Protein AF-A0A1V6HA14-F1 (afdb_monomer_lite)

Radius of gyration: 33.32 Å; chains: 1; bounding box: 96×28×80 Å

Sequence (202 aa):
MFERDVVSTQVPLRAFINAQKSPEDFYNNFVAAVNGEPSAMKLDDKLVYPVLSNIEFYNLYRTIRQIEKEDREFRANQGRLGSFGQEMLARLAMLKKESIVRGGIKVQQILTTLDADINEALVQQTEIEVDINMMAINQMTEETKRMVGEASEEEAEVVTSGKVAVVGDDTEVWPFEGEYWRDEISYYRSMLTSQCTDDSFF

pLDDT: mean 78.58, std 18.54, range [34.59, 97.12]

Foldseek 3Di:
DVVVVLVVQLVLLVVLLVVDDALLSQLVLLVCLVVVHPRPGHHDPVLNVLLVVDPVLVVLVVVLVVLVVVLVVLVVCVVVCDPNSVVVNVVSVVVNVVSSRVSSVSSSVSSVVVSVVSVVVVVVVVVVVVVVVVVVVVVVVVVVCVVVVVPPPPDPDDDDDDDDDPDDPPPDDPPPPPDDDPPPPPDDDDPDDDDDPPDDDD

Structure (mmCIF, N/CA/C/O backbone):
data_AF-A0A1V6HA14-F1
#
_entry.id   AF-A0A1V6HA14-F1
#
loop_
_atom_site.group_PDB
_atom_site.id
_atom_site.type_symbol
_atom_site.label_atom_id
_atom_site.label_alt_id
_atom_site.label_comp_id
_atom_site.label_asym_id
_atom_site.label_entity_id
_atom_site.label_seq_id
_atom_site.pdbx_PDB_ins_code
_atom_site.Cartn_x
_atom_site.Cartn_y
_atom_site.Cartn_z
_atom_site.occupancy
_atom_site.B_iso_or_equiv
_atom_site.auth_seq_id
_atom_site.auth_comp_id
_atom_site.auth_asym_id
_atom_site.auth_atom_id
_atom_site.pdbx_PDB_model_num
ATOM 1 N N . MET A 1 1 ? -11.735 -11.414 23.981 1.00 47.78 1 MET A N 1
ATOM 2 C CA . MET A 1 1 ? -10.947 -12.224 23.015 1.00 47.78 1 MET A CA 1
ATOM 3 C C . MET A 1 1 ? -10.489 -11.366 21.837 1.00 47.78 1 MET A C 1
ATOM 5 O O . MET A 1 1 ? -9.296 -11.348 21.588 1.00 47.78 1 MET A O 1
ATOM 9 N N . PHE A 1 2 ? -11.379 -10.579 21.214 1.00 54.62 2 PHE A N 1
ATOM 10 C CA . PHE A 1 2 ? -11.043 -9.611 20.151 1.00 54.62 2 PHE A CA 1
ATOM 11 C C . PHE A 1 2 ? -9.961 -8.583 20.523 1.00 54.62 2 PHE A C 1
ATOM 13 O O . PHE A 1 2 ? -9.042 -8.350 19.745 1.00 54.62 2 PHE A O 1
ATOM 20 N N . GLU A 1 3 ? -10.027 -8.024 21.731 1.00 56.91 3 GLU A N 1
ATOM 21 C CA . GLU A 1 3 ? -9.119 -6.960 22.182 1.00 56.91 3 GLU A CA 1
ATOM 22 C C . GLU A 1 3 ? -7.636 -7.380 22.170 1.00 56.91 3 GLU A C 1
ATOM 24 O O . GLU A 1 3 ? -6.775 -6.627 21.728 1.00 56.91 3 GLU A O 1
ATOM 29 N N . ARG A 1 4 ? -7.323 -8.624 22.568 1.00 61.22 4 ARG A N 1
ATOM 30 C CA . ARG A 1 4 ? -5.940 -9.133 22.550 1.00 61.22 4 ARG A CA 1
ATOM 31 C C . ARG A 1 4 ? -5.396 -9.278 21.132 1.00 61.22 4 ARG A C 1
ATOM 33 O O . ARG A 1 4 ? -4.241 -8.934 20.900 1.00 61.22 4 ARG A O 1
ATOM 40 N N . ASP A 1 5 ? -6.216 -9.754 20.202 1.00 65.00 5 ASP A N 1
ATOM 41 C CA . ASP A 1 5 ? -5.766 -10.066 18.845 1.00 65.00 5 ASP A CA 1
ATOM 42 C C . ASP A 1 5 ? -5.596 -8.792 18.002 1.00 65.00 5 ASP A C 1
ATOM 44 O O . ASP A 1 5 ? -4.571 -8.626 17.337 1.00 65.00 5 ASP A O 1
ATOM 48 N N . VAL A 1 6 ? -6.537 -7.845 18.079 1.00 68.75 6 VAL A N 1
ATOM 49 C CA . VAL A 1 6 ? -6.466 -6.583 17.316 1.00 68.75 6 VAL A CA 1
ATOM 50 C C . VAL A 1 6 ? -5.329 -5.692 17.827 1.00 68.75 6 VAL A C 1
ATOM 52 O O . VAL A 1 6 ? -4.494 -5.244 17.037 1.00 68.75 6 VAL A O 1
ATOM 55 N N . VAL A 1 7 ? -5.210 -5.522 19.149 1.00 68.62 7 VAL A N 1
ATOM 56 C CA . VAL A 1 7 ? -4.135 -4.717 19.758 1.00 68.62 7 VAL A CA 1
ATOM 57 C C . VAL A 1 7 ? -2.757 -5.326 19.475 1.00 68.62 7 VAL A C 1
ATOM 59 O O . VAL A 1 7 ? -1.797 -4.594 19.221 1.00 68.62 7 VAL A O 1
ATOM 62 N N . SER A 1 8 ? -2.647 -6.662 19.432 1.00 76.62 8 SER A N 1
ATOM 63 C CA . SER A 1 8 ? -1.380 -7.332 19.100 1.00 76.62 8 SER A CA 1
ATOM 64 C C . SER A 1 8 ? -0.899 -7.058 17.673 1.00 76.62 8 SER A C 1
ATOM 66 O O . SER A 1 8 ? 0.304 -7.074 17.421 1.00 76.62 8 SER A O 1
ATOM 68 N N . THR A 1 9 ? -1.823 -6.752 16.758 1.00 79.75 9 THR A N 1
ATOM 69 C CA . THR A 1 9 ? -1.531 -6.527 15.337 1.00 79.75 9 THR A CA 1
ATOM 70 C C . THR A 1 9 ? -1.228 -5.047 15.049 1.00 79.75 9 THR A C 1
ATOM 72 O O . THR A 1 9 ? -0.459 -4.722 14.142 1.00 79.75 9 THR A O 1
ATOM 75 N N . GLN A 1 10 ? -1.752 -4.131 15.871 1.00 84.38 10 GLN A N 1
ATOM 76 C CA . GLN A 1 10 ? -1.570 -2.688 15.701 1.00 84.38 10 GLN A CA 1
ATOM 77 C C . GLN A 1 10 ? -0.135 -2.208 15.976 1.00 84.38 10 GLN A C 1
ATOM 79 O O . GLN A 1 10 ? 0.396 -1.357 15.260 1.00 84.38 10 GLN A O 1
ATOM 84 N N . VAL A 1 11 ? 0.526 -2.749 17.003 1.00 85.50 11 VAL A N 1
ATOM 85 C CA . VAL A 1 11 ? 1.904 -2.354 17.345 1.00 85.50 11 VAL A CA 1
ATOM 86 C C . VAL A 1 11 ? 2.889 -2.683 16.206 1.00 85.50 11 VAL A C 1
ATOM 88 O O . VAL A 1 11 ? 3.630 -1.783 15.798 1.00 85.50 11 VAL A O 1
ATOM 91 N N . PRO A 1 12 ? 2.882 -3.903 15.625 1.00 85.56 12 PRO A N 1
ATOM 92 C CA . PRO A 1 12 ? 3.652 -4.217 14.422 1.00 85.56 12 PRO A CA 1
ATOM 93 C C . PRO A 1 12 ? 3.331 -3.314 13.227 1.00 85.56 12 PRO A C 1
ATOM 95 O O . PRO A 1 12 ? 4.254 -2.893 12.530 1.00 85.56 12 PRO A O 1
ATOM 98 N N . LEU A 1 13 ? 2.053 -2.977 13.006 1.00 88.50 13 LEU A N 1
ATOM 99 C CA . LEU A 1 13 ? 1.637 -2.084 11.921 1.00 88.50 13 LEU A CA 1
ATOM 100 C C . LEU A 1 13 ? 2.287 -0.702 12.059 1.00 88.50 13 LEU A C 1
ATOM 102 O O . LEU A 1 13 ? 2.939 -0.222 11.132 1.00 88.50 13 LEU A O 1
ATOM 106 N N . ARG A 1 14 ? 2.176 -0.083 13.238 1.00 89.56 14 ARG A N 1
ATOM 107 C CA . ARG A 1 14 ? 2.783 1.227 13.515 1.00 89.56 14 ARG A CA 1
ATOM 108 C C . ARG A 1 14 ? 4.302 1.188 13.439 1.00 89.56 14 ARG A C 1
ATOM 110 O O . ARG A 1 14 ? 4.907 2.117 12.911 1.00 89.56 14 ARG A O 1
ATOM 117 N N . ALA A 1 15 ? 4.923 0.117 13.933 1.00 87.94 15 ALA A N 1
ATOM 118 C CA . ALA A 1 15 ? 6.365 -0.073 13.814 1.00 87.94 15 ALA A CA 1
ATOM 119 C C . ALA A 1 15 ? 6.795 -0.115 12.341 1.00 87.94 15 ALA A C 1
ATOM 121 O O . ALA A 1 15 ? 7.727 0.594 11.964 1.00 87.94 15 ALA A O 1
ATOM 122 N N . PHE A 1 16 ? 6.071 -0.869 11.506 1.00 89.25 16 PHE A N 1
ATOM 123 C CA . PHE A 1 16 ? 6.333 -0.940 10.073 1.00 89.25 16 PHE A CA 1
ATOM 124 C C . PHE A 1 16 ? 6.181 0.419 9.392 1.00 89.25 16 PHE A C 1
ATOM 126 O O . PHE A 1 16 ? 7.079 0.803 8.647 1.00 89.25 16 PHE A O 1
ATOM 133 N N . ILE A 1 17 ? 5.093 1.151 9.664 1.00 90.38 17 ILE A N 1
ATOM 134 C CA . ILE A 1 17 ? 4.836 2.480 9.086 1.00 90.38 17 ILE A CA 1
ATOM 135 C C . ILE A 1 17 ? 5.951 3.463 9.468 1.00 90.38 17 ILE A C 1
ATOM 137 O O . ILE A 1 17 ? 6.489 4.149 8.602 1.00 90.38 17 ILE A O 1
ATOM 141 N N . ASN A 1 18 ? 6.344 3.495 10.744 1.00 90.31 18 ASN A N 1
ATOM 142 C CA . ASN A 1 18 ? 7.338 4.441 11.259 1.00 90.31 18 ASN A CA 1
ATOM 143 C C . ASN A 1 18 ? 8.779 4.117 10.838 1.00 90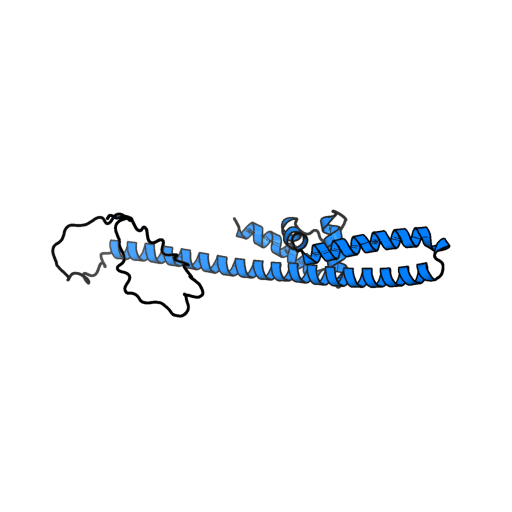.31 18 ASN A C 1
ATOM 145 O O . ASN A 1 18 ? 9.647 4.989 10.893 1.00 90.31 18 ASN A O 1
ATOM 149 N N . ALA A 1 19 ? 9.063 2.875 10.447 1.00 88.31 19 ALA A N 1
ATOM 150 C CA . ALA A 1 19 ? 10.394 2.478 9.999 1.00 88.31 19 ALA A CA 1
ATOM 151 C C . ALA A 1 19 ? 10.729 2.964 8.582 1.00 88.31 19 ALA A C 1
ATOM 153 O O . ALA A 1 19 ? 11.910 3.051 8.232 1.00 88.31 19 ALA A O 1
ATOM 154 N N . GLN A 1 20 ? 9.718 3.278 7.771 1.00 87.62 20 GLN A N 1
ATOM 155 C CA . GLN A 1 20 ? 9.920 3.688 6.384 1.00 87.62 20 GLN A CA 1
ATOM 156 C C . GLN A 1 20 ? 10.255 5.176 6.296 1.00 87.62 20 GLN A C 1
ATOM 158 O O . GLN A 1 20 ? 9.612 6.013 6.927 1.00 87.62 20 GLN A O 1
ATOM 163 N N . LYS A 1 21 ? 11.261 5.519 5.485 1.00 88.06 21 LYS A N 1
ATOM 164 C CA . LYS A 1 21 ? 11.715 6.910 5.312 1.00 88.06 21 LYS A CA 1
ATOM 165 C C . LYS A 1 21 ? 11.244 7.528 4.005 1.00 88.06 21 LYS A C 1
ATOM 167 O O . LYS A 1 21 ? 11.137 8.748 3.914 1.00 88.06 21 LYS A O 1
ATOM 172 N N . SER A 1 22 ? 10.990 6.701 2.998 1.00 92.38 22 SER A N 1
ATOM 173 C CA . SER A 1 22 ? 10.578 7.132 1.668 1.00 92.38 22 SER A CA 1
ATOM 174 C C . SER A 1 22 ? 9.428 6.276 1.130 1.00 92.38 22 SER A C 1
ATOM 176 O O . SER A 1 22 ? 9.268 5.126 1.551 1.00 92.38 22 SER A O 1
ATOM 178 N N . PRO A 1 23 ? 8.633 6.796 0.177 1.00 93.00 23 PRO A N 1
ATOM 179 C CA . PRO A 1 23 ? 7.647 5.991 -0.536 1.00 93.00 23 PRO A CA 1
ATOM 180 C C . PRO A 1 23 ? 8.266 4.750 -1.189 1.00 93.00 23 PRO A C 1
ATOM 182 O O . PRO A 1 23 ? 7.676 3.673 -1.174 1.00 93.00 23 PRO A O 1
ATOM 185 N N . GLU A 1 24 ? 9.477 4.858 -1.730 1.00 93.69 24 GLU A N 1
ATOM 186 C CA . GLU A 1 24 ? 10.171 3.713 -2.312 1.00 93.69 24 GLU A CA 1
ATOM 187 C C . GLU A 1 24 ? 10.426 2.607 -1.281 1.00 93.69 24 GLU A C 1
ATOM 189 O O . GLU A 1 24 ? 10.242 1.429 -1.598 1.00 93.69 24 GLU A O 1
ATOM 194 N N . ASP A 1 25 ? 10.786 2.972 -0.047 1.00 91.88 25 ASP A N 1
ATOM 195 C CA . ASP A 1 25 ? 10.966 2.010 1.046 1.00 91.88 25 ASP A CA 1
ATOM 196 C C . ASP A 1 25 ? 9.652 1.299 1.380 1.00 91.88 25 ASP A C 1
ATOM 198 O O . ASP A 1 25 ? 9.653 0.078 1.531 1.00 91.88 25 ASP A O 1
ATOM 202 N N . PHE A 1 26 ? 8.524 2.024 1.411 1.00 91.81 26 PHE A N 1
ATOM 203 C CA . PHE A 1 26 ? 7.201 1.419 1.614 1.00 91.81 26 PHE A CA 1
ATOM 204 C C . PHE A 1 26 ? 6.917 0.329 0.583 1.00 91.81 26 PHE A C 1
ATOM 206 O O . PHE A 1 26 ? 6.533 -0.778 0.957 1.00 91.81 26 PHE A O 1
ATOM 213 N N . TYR A 1 27 ? 7.126 0.613 -0.705 1.00 93.88 27 TYR A N 1
ATOM 214 C CA . TYR A 1 27 ? 6.894 -0.374 -1.759 1.00 93.88 27 TYR A CA 1
ATOM 215 C C . TYR A 1 27 ? 7.848 -1.566 -1.639 1.00 93.88 27 TYR A C 1
ATOM 217 O O . TYR A 1 27 ? 7.404 -2.715 -1.621 1.00 93.88 27 TYR A O 1
ATOM 225 N N . ASN A 1 28 ? 9.154 -1.305 -1.546 1.00 91.69 28 ASN A N 1
ATOM 226 C CA . ASN A 1 28 ? 10.170 -2.355 -1.563 1.00 91.69 28 ASN A CA 1
ATOM 227 C C . ASN A 1 28 ? 10.059 -3.266 -0.338 1.00 91.69 28 ASN A C 1
ATOM 229 O O . ASN A 1 28 ? 10.060 -4.486 -0.488 1.00 91.69 28 ASN A O 1
ATOM 233 N N . ASN A 1 29 ? 9.903 -2.695 0.859 1.00 90.56 29 ASN A N 1
ATOM 234 C CA . ASN A 1 29 ? 9.800 -3.472 2.092 1.00 90.56 29 ASN A CA 1
ATOM 235 C C . ASN A 1 29 ? 8.467 -4.214 2.194 1.00 90.56 29 ASN A C 1
ATOM 237 O O . ASN A 1 29 ? 8.442 -5.327 2.716 1.00 90.56 29 ASN A O 1
ATOM 241 N N . PHE A 1 30 ? 7.377 -3.654 1.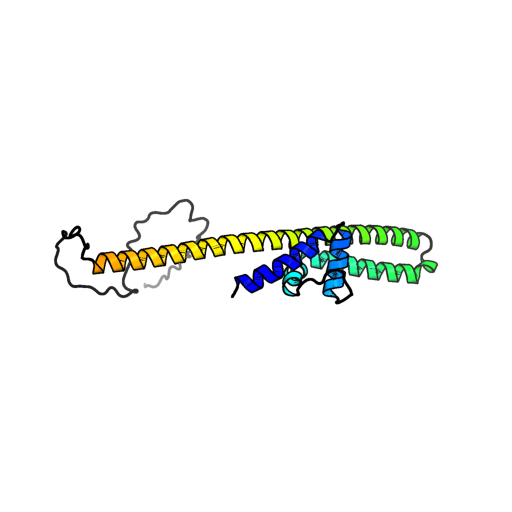653 1.00 91.69 30 PHE A N 1
ATOM 242 C CA . PHE A 1 30 ? 6.108 -4.371 1.547 1.00 91.69 30 PHE A CA 1
ATOM 243 C C . PHE A 1 30 ? 6.230 -5.578 0.611 1.00 91.69 30 PHE A C 1
ATOM 245 O O . PHE A 1 30 ? 5.910 -6.696 1.001 1.00 91.69 30 PHE A O 1
ATOM 252 N N . VAL A 1 31 ? 6.753 -5.387 -0.604 1.00 91.12 31 VAL A N 1
ATOM 253 C CA . VAL A 1 31 ? 6.933 -6.485 -1.566 1.00 91.12 31 VAL A CA 1
ATOM 254 C C . VAL A 1 31 ? 7.904 -7.543 -1.029 1.00 91.12 31 VAL A C 1
ATOM 256 O O . VAL A 1 31 ? 7.645 -8.734 -1.191 1.00 91.12 31 VAL A O 1
ATOM 259 N N . ALA A 1 32 ? 8.979 -7.135 -0.348 1.00 88.81 32 ALA A N 1
ATOM 260 C CA . ALA A 1 32 ? 9.906 -8.051 0.315 1.00 88.81 32 ALA A CA 1
ATOM 261 C C . ALA A 1 32 ? 9.213 -8.860 1.425 1.00 88.81 32 ALA A C 1
ATOM 263 O O . ALA A 1 32 ? 9.377 -10.078 1.485 1.00 88.81 32 ALA A O 1
ATOM 264 N N . ALA A 1 33 ? 8.392 -8.208 2.258 1.00 86.19 33 ALA A N 1
ATOM 265 C CA . ALA A 1 33 ? 7.622 -8.877 3.304 1.00 86.19 33 ALA A CA 1
ATOM 266 C C . ALA A 1 33 ? 6.647 -9.916 2.725 1.00 86.19 33 ALA A C 1
ATOM 268 O O . ALA A 1 33 ? 6.593 -11.036 3.227 1.00 86.19 33 ALA A O 1
ATOM 269 N N . VAL A 1 34 ? 5.949 -9.586 1.631 1.00 88.00 34 VAL A N 1
ATOM 270 C CA . VAL A 1 34 ? 5.027 -10.503 0.934 1.00 88.00 34 VAL A CA 1
ATOM 271 C C . VAL A 1 34 ? 5.756 -11.702 0.324 1.00 88.00 34 VAL A C 1
ATOM 273 O O . VAL A 1 34 ? 5.266 -12.825 0.393 1.00 88.00 34 VAL A O 1
ATOM 276 N N . ASN A 1 35 ? 6.933 -11.488 -0.268 1.00 85.62 35 ASN A N 1
ATOM 277 C CA . ASN A 1 35 ? 7.702 -12.559 -0.909 1.00 85.62 35 ASN A CA 1
ATOM 278 C C . ASN A 1 35 ? 8.488 -13.429 0.092 1.00 85.62 35 ASN A C 1
ATOM 280 O O . ASN A 1 35 ? 9.187 -14.352 -0.323 1.00 85.62 35 ASN A O 1
ATOM 284 N N . GLY A 1 36 ? 8.408 -13.141 1.397 1.00 77.81 36 GLY A N 1
ATOM 285 C CA . GLY A 1 36 ? 9.164 -13.853 2.429 1.00 77.81 36 GLY A CA 1
ATOM 286 C C . GLY A 1 36 ? 10.667 -13.556 2.414 1.00 77.81 36 GLY A C 1
ATOM 287 O O . GLY A 1 36 ? 11.447 -14.300 3.012 1.00 77.81 36 GLY A O 1
ATOM 288 N N . GLU A 1 37 ? 11.084 -12.482 1.744 1.00 79.69 37 GLU A N 1
ATOM 289 C CA . GLU A 1 37 ? 12.466 -12.013 1.760 1.00 79.69 37 GLU A CA 1
ATOM 290 C C . GLU A 1 37 ? 12.809 -11.421 3.140 1.00 79.69 37 GLU A C 1
ATOM 292 O O . GLU A 1 37 ? 11.911 -10.990 3.875 1.00 79.69 37 GLU A O 1
ATOM 297 N N . PRO A 1 38 ? 14.096 -11.405 3.543 1.00 67.06 38 PRO A N 1
ATOM 298 C CA . PRO A 1 38 ? 14.519 -10.794 4.798 1.00 67.06 38 PRO A CA 1
ATOM 299 C C . PRO A 1 38 ? 14.290 -9.275 4.763 1.00 67.06 38 PRO A C 1
ATOM 301 O O . PRO A 1 38 ? 15.180 -8.495 4.437 1.00 67.06 38 PRO A O 1
ATOM 304 N N . SER A 1 39 ? 13.074 -8.860 5.109 1.00 64.31 39 SER A N 1
ATOM 305 C CA . SER A 1 39 ? 12.716 -7.477 5.402 1.00 64.31 39 SER A CA 1
ATOM 306 C C . SER A 1 39 ? 13.066 -7.159 6.854 1.00 64.31 39 SER A C 1
ATOM 308 O O . SER A 1 39 ? 12.902 -7.998 7.744 1.00 64.31 39 SER A O 1
ATOM 310 N N . ALA A 1 40 ? 13.519 -5.929 7.106 1.00 61.03 40 ALA A N 1
ATOM 311 C CA . ALA A 1 40 ? 13.829 -5.443 8.450 1.00 61.03 40 ALA A CA 1
ATOM 312 C C . ALA A 1 40 ? 12.620 -5.519 9.403 1.00 61.03 40 ALA A C 1
ATOM 314 O O . ALA A 1 40 ? 12.801 -5.583 10.618 1.00 61.03 40 ALA A O 1
ATOM 315 N N . MET A 1 41 ? 11.397 -5.542 8.861 1.00 68.25 41 MET A N 1
ATOM 316 C CA . MET A 1 41 ? 10.160 -5.715 9.618 1.00 68.25 41 MET A CA 1
ATOM 317 C C . MET A 1 41 ? 9.191 -6.617 8.856 1.00 68.25 41 MET A C 1
ATOM 319 O O . MET A 1 41 ? 8.825 -6.333 7.714 1.00 68.25 41 MET A O 1
ATOM 323 N N . LYS A 1 42 ? 8.770 -7.709 9.502 1.00 71.38 42 LYS A N 1
ATOM 324 C CA . LYS A 1 42 ? 7.705 -8.578 8.996 1.00 71.38 42 LYS A CA 1
ATOM 325 C C . LYS A 1 42 ? 6.347 -7.971 9.328 1.00 71.38 42 LYS A C 1
ATOM 327 O O . LYS A 1 42 ? 6.091 -7.635 10.482 1.00 71.38 42 LYS A O 1
ATOM 332 N N . LEU A 1 43 ? 5.500 -7.861 8.312 1.00 79.81 43 LEU A N 1
ATOM 333 C CA . LEU A 1 43 ? 4.080 -7.575 8.472 1.00 79.81 43 LEU A CA 1
ATOM 334 C C . LEU A 1 43 ? 3.340 -8.900 8.713 1.00 79.81 43 LEU A C 1
ATOM 336 O O . LEU A 1 43 ? 3.705 -9.907 8.111 1.00 79.81 43 LEU A O 1
ATOM 340 N N . ASP A 1 44 ? 2.324 -8.902 9.576 1.00 83.19 44 ASP A N 1
ATOM 341 C CA . ASP A 1 44 ? 1.396 -10.036 9.694 1.00 83.19 44 ASP A CA 1
ATOM 342 C C . ASP A 1 44 ? 0.611 -10.193 8.378 1.00 83.19 44 ASP A C 1
ATOM 344 O O . ASP A 1 44 ? 0.236 -9.195 7.754 1.00 83.19 44 ASP A O 1
ATOM 348 N N . ASP A 1 45 ? 0.322 -11.427 7.971 1.00 82.12 45 ASP A N 1
ATOM 349 C CA . ASP A 1 45 ? -0.461 -11.760 6.777 1.00 82.12 45 ASP A CA 1
ATOM 350 C C . ASP A 1 45 ? -1.817 -11.033 6.770 1.00 82.12 45 ASP A C 1
ATOM 352 O O . ASP A 1 45 ? -2.294 -10.578 5.725 1.00 82.12 45 ASP A O 1
ATOM 356 N N . LYS A 1 46 ? -2.417 -10.840 7.953 1.00 84.69 46 LYS A N 1
ATOM 357 C CA . LYS A 1 46 ? -3.674 -10.087 8.114 1.00 84.69 46 LYS A CA 1
ATOM 358 C C . LYS A 1 46 ? -3.553 -8.620 7.692 1.00 84.69 46 LYS A C 1
ATOM 360 O O . LYS A 1 46 ? -4.511 -8.054 7.176 1.00 84.69 46 LYS A O 1
ATOM 365 N N . LEU A 1 47 ? -2.383 -8.010 7.885 1.00 86.19 47 LEU A N 1
ATOM 366 C CA . LEU A 1 47 ? -2.102 -6.616 7.521 1.00 86.19 47 LEU A CA 1
ATOM 367 C C . LEU A 1 47 ? -1.687 -6.460 6.056 1.00 86.19 47 LEU A C 1
ATOM 369 O O . LEU A 1 47 ? -1.757 -5.369 5.495 1.00 86.19 47 LEU A O 1
ATOM 373 N N . VAL A 1 48 ? -1.246 -7.548 5.429 1.00 89.75 48 VAL A N 1
ATOM 374 C CA . VAL A 1 48 ? -0.870 -7.573 4.014 1.00 89.75 48 VAL A CA 1
ATOM 375 C C . VAL A 1 48 ? -2.111 -7.550 3.116 1.00 89.75 48 VAL A C 1
ATOM 377 O O . VAL A 1 48 ? -2.119 -6.908 2.061 1.00 89.75 48 VAL A O 1
ATOM 380 N N . TYR A 1 49 ? -3.176 -8.232 3.538 1.00 90.94 49 TYR A N 1
ATOM 381 C CA . TYR A 1 49 ? -4.381 -8.437 2.738 1.00 90.94 49 TYR A CA 1
ATOM 382 C C . TYR A 1 49 ? -5.066 -7.143 2.241 1.00 90.94 49 TYR A C 1
ATOM 384 O O . TYR A 1 49 ? -5.401 -7.084 1.053 1.00 90.94 49 TYR A O 1
ATOM 392 N N . PRO A 1 50 ? -5.233 -6.075 3.047 1.00 92.38 50 PRO A N 1
ATOM 393 C CA . PRO A 1 50 ? -5.838 -4.822 2.580 1.00 92.38 50 PRO A CA 1
ATOM 394 C C . PRO A 1 50 ? -5.069 -4.166 1.426 1.00 92.38 50 PRO A C 1
ATOM 396 O O . PRO A 1 50 ? -5.662 -3.576 0.526 1.00 92.38 50 PRO A O 1
ATOM 399 N N . VAL A 1 51 ? -3.741 -4.312 1.406 1.00 93.69 51 VAL A N 1
ATOM 400 C CA . VAL A 1 51 ? -2.905 -3.777 0.325 1.00 93.69 51 VAL A CA 1
ATOM 401 C C . VAL A 1 51 ? -3.010 -4.652 -0.924 1.00 93.69 51 VAL A C 1
ATOM 403 O O . VAL A 1 51 ? -3.178 -4.131 -2.025 1.00 93.69 51 VAL A O 1
ATOM 406 N N . LEU A 1 52 ? -2.962 -5.980 -0.773 1.00 92.69 52 LEU A N 1
ATOM 407 C CA . LEU A 1 52 ? -3.061 -6.909 -1.907 1.00 92.69 52 LEU A CA 1
ATOM 408 C C . LEU A 1 52 ? -4.443 -6.923 -2.569 1.00 92.69 52 LEU A C 1
ATOM 410 O O . LEU A 1 52 ? -4.541 -7.142 -3.774 1.00 92.69 52 LEU A O 1
ATOM 414 N N . SER A 1 53 ? -5.501 -6.686 -1.796 1.00 93.44 53 SER A N 1
ATOM 415 C CA . SER A 1 53 ? -6.874 -6.595 -2.305 1.00 93.44 53 SER A CA 1
ATOM 416 C C . SER A 1 53 ? -7.182 -5.248 -2.973 1.00 93.44 53 SER A C 1
ATOM 418 O O . SER A 1 53 ? -8.211 -5.104 -3.634 1.00 93.44 53 SER A O 1
ATOM 420 N N . ASN A 1 54 ? -6.285 -4.263 -2.866 1.00 95.81 54 ASN A N 1
ATOM 421 C CA . ASN A 1 54 ? -6.469 -2.964 -3.494 1.00 95.81 54 ASN A CA 1
ATOM 422 C C . ASN A 1 54 ? -6.182 -3.009 -5.008 1.00 95.81 54 ASN A C 1
ATOM 424 O O . ASN A 1 54 ? -5.065 -3.290 -5.450 1.00 95.81 54 ASN A O 1
ATOM 428 N N . ILE A 1 55 ? -7.189 -2.653 -5.812 1.00 95.38 55 ILE A N 1
ATOM 429 C CA . ILE A 1 55 ? -7.126 -2.687 -7.284 1.00 95.38 55 ILE A CA 1
ATOM 430 C C . ILE A 1 55 ? -6.036 -1.754 -7.835 1.00 95.38 55 ILE A C 1
ATOM 432 O O . ILE A 1 55 ? -5.322 -2.116 -8.771 1.00 95.38 55 ILE A O 1
ATOM 436 N N . GLU A 1 56 ? -5.882 -0.554 -7.271 1.00 95.06 56 GLU A N 1
ATOM 437 C CA . GLU A 1 56 ? -4.877 0.405 -7.743 1.00 95.06 56 GLU A CA 1
ATOM 438 C C . GLU A 1 56 ? -3.460 -0.099 -7.474 1.00 95.06 56 GLU A C 1
ATOM 440 O O . GLU A 1 56 ? -2.613 -0.057 -8.370 1.00 95.06 56 GLU A O 1
ATOM 445 N N . PHE A 1 57 ? -3.211 -0.629 -6.273 1.00 95.75 57 PHE A N 1
ATOM 446 C CA . PHE A 1 57 ? -1.928 -1.242 -5.946 1.00 95.75 57 PHE A CA 1
ATOM 447 C C . PHE A 1 57 ? -1.623 -2.419 -6.877 1.00 95.75 57 PHE A C 1
ATOM 449 O O . PHE A 1 57 ? -0.526 -2.492 -7.431 1.00 95.75 57 PHE A O 1
ATOM 456 N N . TYR A 1 58 ? -2.598 -3.300 -7.117 1.00 95.00 58 TYR A N 1
ATOM 457 C CA . TYR A 1 58 ? -2.438 -4.423 -8.038 1.00 95.00 58 TYR A CA 1
ATOM 458 C C . TYR A 1 58 ? -2.052 -3.962 -9.455 1.00 95.00 58 TYR A C 1
ATOM 460 O O . TYR A 1 58 ? -1.120 -4.501 -10.062 1.00 95.00 58 TYR A O 1
ATOM 468 N N . ASN A 1 59 ? -2.710 -2.922 -9.970 1.00 95.56 59 ASN A N 1
ATOM 469 C CA . ASN A 1 59 ? -2.407 -2.355 -11.285 1.00 95.56 59 ASN A CA 1
ATOM 470 C C . ASN A 1 59 ? -1.001 -1.737 -11.346 1.00 95.56 59 ASN A C 1
ATOM 472 O O . ASN A 1 59 ? -0.278 -1.939 -12.328 1.00 95.56 59 ASN A O 1
ATOM 476 N N . LEU A 1 60 ? -0.584 -1.025 -10.294 1.00 95.31 60 LEU A N 1
ATOM 477 C CA . LEU A 1 60 ? 0.769 -0.472 -10.181 1.00 95.31 60 LEU A CA 1
ATOM 478 C C . LEU A 1 60 ? 1.816 -1.587 -10.129 1.00 95.31 60 LEU A C 1
ATOM 480 O O . LEU A 1 60 ? 2.790 -1.552 -10.881 1.00 95.31 60 LEU A O 1
ATOM 484 N N . TYR A 1 61 ? 1.586 -2.617 -9.313 1.00 95.31 61 TYR A N 1
ATOM 485 C CA . TYR A 1 61 ? 2.462 -3.781 -9.219 1.00 95.31 61 TYR A CA 1
ATOM 486 C C . TYR A 1 61 ? 2.622 -4.477 -10.575 1.00 95.31 61 TYR A C 1
ATOM 488 O O . TYR A 1 61 ? 3.744 -4.723 -11.024 1.00 95.31 61 TYR A O 1
ATOM 496 N N . ARG A 1 62 ? 1.511 -4.734 -11.275 1.00 95.56 62 ARG A N 1
ATOM 497 C CA . ARG A 1 62 ? 1.522 -5.323 -12.620 1.00 95.56 62 ARG A CA 1
ATOM 498 C C . ARG A 1 62 ? 2.310 -4.467 -13.611 1.00 95.56 62 ARG A C 1
ATOM 500 O O . ARG A 1 62 ? 3.094 -5.008 -14.388 1.00 95.56 62 ARG A O 1
ATOM 507 N N . THR A 1 63 ? 2.128 -3.150 -13.568 1.00 95.75 63 THR A N 1
ATOM 508 C CA . THR A 1 63 ? 2.853 -2.203 -14.426 1.00 95.75 63 THR A CA 1
ATOM 509 C C . THR A 1 63 ? 4.356 -2.259 -14.164 1.00 95.75 63 THR A C 1
ATOM 511 O O . THR A 1 63 ? 5.138 -2.374 -15.104 1.00 95.75 63 THR A O 1
ATOM 514 N N . ILE A 1 64 ? 4.776 -2.277 -12.897 1.00 95.88 64 ILE A N 1
ATOM 515 C CA . ILE A 1 64 ? 6.191 -2.404 -12.522 1.00 95.88 64 ILE A CA 1
ATOM 516 C C . ILE A 1 64 ? 6.773 -3.719 -13.052 1.00 95.88 64 ILE A C 1
ATOM 518 O O . ILE A 1 64 ? 7.842 -3.711 -13.661 1.00 95.88 64 ILE A O 1
ATOM 522 N N . ARG A 1 65 ? 6.058 -4.842 -12.901 1.00 95.69 65 ARG A N 1
ATOM 523 C CA . ARG A 1 65 ? 6.497 -6.144 -13.434 1.00 95.69 65 ARG A CA 1
ATOM 524 C C . ARG A 1 65 ? 6.623 -6.156 -14.955 1.00 95.69 65 ARG A C 1
ATOM 526 O O . ARG A 1 65 ? 7.554 -6.768 -15.479 1.00 95.69 65 ARG A O 1
ATOM 533 N N . GLN A 1 66 ? 5.720 -5.474 -15.656 1.00 97.12 66 GLN A N 1
ATOM 534 C CA . GLN A 1 66 ? 5.799 -5.313 -17.105 1.00 97.12 66 GLN A CA 1
ATOM 535 C C . GLN A 1 66 ? 7.035 -4.493 -17.503 1.00 97.12 66 GLN A C 1
ATOM 537 O O . GLN A 1 66 ? 7.808 -4.942 -18.346 1.00 97.12 66 GLN A O 1
ATOM 542 N N . ILE A 1 67 ? 7.286 -3.363 -16.834 1.00 96.44 67 ILE A N 1
ATOM 543 C CA . ILE A 1 67 ? 8.481 -2.537 -17.067 1.00 96.44 67 ILE A CA 1
ATOM 544 C C . ILE A 1 67 ? 9.765 -3.338 -16.804 1.00 96.44 67 ILE A C 1
ATOM 546 O O . ILE A 1 67 ? 10.715 -3.252 -17.573 1.00 96.44 67 ILE A O 1
ATOM 550 N N . GLU A 1 68 ? 9.808 -4.159 -15.751 1.00 95.31 68 GLU A N 1
ATOM 551 C CA . GLU A 1 68 ? 10.957 -5.032 -15.464 1.00 95.31 68 GLU A CA 1
ATOM 552 C C . GLU A 1 68 ? 11.195 -6.083 -16.548 1.00 95.31 68 GLU A C 1
ATOM 554 O O . GLU A 1 68 ? 12.341 -6.437 -16.833 1.00 95.31 68 GLU A O 1
ATOM 559 N N . LYS A 1 69 ? 10.124 -6.607 -17.145 1.00 96.50 69 LYS A N 1
ATOM 560 C CA . LYS A 1 69 ? 10.231 -7.527 -18.274 1.00 96.50 69 LYS A CA 1
ATOM 561 C C . LYS A 1 69 ? 10.790 -6.812 -19.504 1.00 96.50 69 LYS A C 1
ATOM 563 O O . LYS A 1 69 ? 11.734 -7.320 -20.103 1.00 96.50 69 LYS A O 1
ATOM 568 N N . GLU A 1 70 ? 10.261 -5.636 -19.825 1.00 95.00 70 GLU A N 1
ATOM 569 C CA . GLU A 1 70 ? 10.718 -4.828 -20.957 1.00 95.00 70 GLU A CA 1
ATOM 570 C C . GLU A 1 70 ? 12.177 -4.383 -20.787 1.00 95.00 70 GLU A C 1
ATOM 572 O O . GLU A 1 70 ? 12.970 -4.557 -21.706 1.00 95.00 70 GLU A O 1
ATOM 577 N N . ASP A 1 71 ? 12.584 -3.911 -19.604 1.00 94.44 71 ASP A N 1
ATOM 578 C CA . ASP A 1 71 ? 13.978 -3.532 -19.321 1.00 94.44 71 ASP A CA 1
ATOM 579 C C . ASP A 1 71 ? 14.943 -4.705 -19.576 1.00 94.44 71 ASP A C 1
ATOM 581 O O . ASP A 1 71 ? 15.974 -4.527 -20.229 1.00 94.44 71 ASP A O 1
ATOM 585 N N . ARG A 1 72 ? 14.580 -5.932 -19.168 1.00 94.56 72 ARG A N 1
ATOM 586 C CA . ARG A 1 72 ? 15.378 -7.137 -19.467 1.00 94.56 72 ARG A CA 1
ATOM 587 C C . ARG A 1 72 ? 15.473 -7.419 -20.967 1.00 94.56 72 ARG A C 1
ATOM 589 O O . ARG A 1 72 ? 16.560 -7.727 -21.457 1.00 94.56 72 ARG A O 1
ATOM 596 N N . GLU A 1 73 ? 14.367 -7.306 -21.699 1.00 92.06 73 GLU A 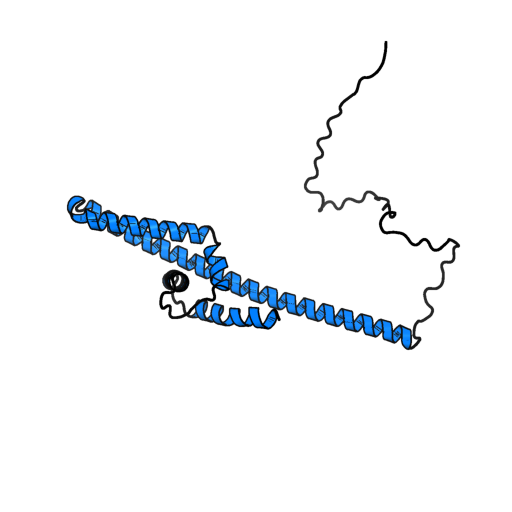N 1
ATOM 597 C CA . GLU A 1 73 ? 14.334 -7.527 -23.151 1.00 92.06 73 GLU A CA 1
ATOM 598 C C . GLU A 1 73 ? 15.147 -6.470 -23.916 1.00 92.06 73 GLU A C 1
ATOM 600 O O . GLU A 1 73 ? 15.887 -6.805 -24.848 1.00 92.06 73 GLU A O 1
ATOM 605 N N . PHE A 1 74 ? 15.079 -5.203 -23.500 1.00 91.50 74 PHE A N 1
ATOM 606 C CA . PHE A 1 74 ? 15.866 -4.118 -24.086 1.00 91.50 74 PHE A CA 1
ATOM 607 C C . PHE A 1 74 ? 17.360 -4.264 -23.792 1.00 91.50 74 PHE A C 1
ATOM 609 O O . PHE A 1 74 ? 18.171 -4.075 -24.700 1.00 91.50 74 PHE A O 1
ATOM 616 N N . ARG A 1 75 ? 17.742 -4.665 -22.570 1.00 90.69 75 ARG A N 1
ATOM 617 C CA . ARG A 1 75 ? 19.146 -4.954 -22.223 1.00 90.69 75 ARG A CA 1
ATOM 618 C C . ARG A 1 75 ? 19.714 -6.105 -23.045 1.00 90.69 75 ARG A C 1
ATOM 620 O O . ARG A 1 75 ? 20.825 -5.992 -23.553 1.00 90.69 75 ARG A O 1
ATOM 627 N N . ALA A 1 76 ? 18.945 -7.177 -23.242 1.00 92.06 76 ALA A N 1
ATOM 628 C CA . ALA A 1 76 ? 19.370 -8.312 -24.062 1.00 92.06 76 ALA A CA 1
ATOM 629 C C . ALA A 1 76 ? 19.601 -7.926 -25.537 1.00 92.06 76 ALA A C 1
ATOM 631 O O . ALA A 1 76 ? 20.479 -8.477 -26.196 1.00 92.06 76 ALA A O 1
ATOM 632 N N . ASN A 1 77 ? 18.847 -6.949 -26.050 1.00 91.38 77 ASN A N 1
ATOM 633 C CA . ASN A 1 77 ? 18.917 -6.490 -27.440 1.00 91.38 77 ASN A CA 1
ATOM 634 C C . ASN A 1 77 ? 19.704 -5.181 -27.631 1.00 91.38 77 ASN A C 1
ATOM 636 O O . ASN A 1 77 ? 19.697 -4.615 -28.729 1.00 91.38 77 ASN A O 1
ATOM 640 N N . GLN A 1 78 ? 20.393 -4.692 -26.595 1.00 82.75 78 GLN A N 1
ATOM 641 C CA . GLN A 1 78 ? 20.997 -3.357 -26.574 1.00 82.75 78 GLN A CA 1
ATOM 642 C C . GLN A 1 78 ? 21.992 -3.136 -27.725 1.00 82.75 78 GLN A C 1
ATOM 644 O O . GLN A 1 78 ? 21.991 -2.074 -28.345 1.00 82.75 78 GLN A O 1
ATOM 649 N N . GLY A 1 79 ? 22.783 -4.158 -28.074 1.00 85.00 79 GLY A N 1
ATOM 650 C CA . GLY A 1 79 ? 23.743 -4.088 -29.182 1.00 85.00 79 GLY A CA 1
ATOM 651 C C . GLY A 1 79 ? 23.097 -3.910 -30.561 1.00 85.00 79 GLY A C 1
ATOM 652 O O . GLY A 1 79 ? 23.678 -3.262 -31.425 1.00 85.00 79 GLY A O 1
ATOM 653 N N . ARG A 1 80 ? 21.876 -4.429 -30.764 1.00 89.50 80 ARG A N 1
ATOM 654 C CA . ARG A 1 80 ? 21.131 -4.298 -32.030 1.00 89.50 80 ARG A CA 1
ATOM 655 C C . ARG A 1 80 ? 20.384 -2.967 -32.131 1.00 89.50 80 ARG A C 1
ATOM 657 O O . ARG A 1 80 ? 20.172 -2.467 -33.229 1.00 89.50 80 ARG A O 1
ATOM 664 N N . LEU A 1 81 ? 19.959 -2.420 -30.994 1.00 86.69 81 LEU A N 1
ATOM 665 C CA . LEU A 1 81 ? 19.114 -1.225 -30.918 1.00 86.69 81 LEU A CA 1
ATOM 666 C C . LEU A 1 81 ? 19.912 0.087 -30.847 1.00 86.69 81 LEU A C 1
ATOM 668 O O . LEU A 1 81 ? 19.337 1.154 -31.056 1.00 86.69 81 LEU A O 1
ATOM 672 N N . GLY A 1 82 ? 21.215 0.034 -30.553 1.00 89.50 82 GLY A N 1
ATOM 673 C CA . GLY A 1 82 ? 22.091 1.209 -30.549 1.00 89.50 82 GLY A CA 1
ATOM 674 C C . GLY A 1 82 ? 21.604 2.321 -29.609 1.00 89.50 82 GLY A C 1
ATOM 675 O O . GLY A 1 82 ? 21.247 2.065 -28.457 1.00 89.50 82 GLY A O 1
ATOM 676 N N . SER A 1 83 ? 21.577 3.563 -30.101 1.00 89.31 83 SER A N 1
ATOM 677 C CA . SER A 1 83 ? 21.157 4.749 -29.337 1.00 89.31 83 SER A CA 1
ATOM 678 C C . SER A 1 83 ? 19.687 4.712 -28.908 1.00 89.31 83 SER A C 1
ATOM 680 O O . SER A 1 83 ? 19.372 5.124 -27.793 1.00 89.31 83 SER A O 1
ATOM 682 N N . PHE A 1 84 ? 18.797 4.155 -29.734 1.00 90.19 84 PHE A N 1
ATOM 683 C CA . PHE A 1 84 ? 17.378 4.003 -29.396 1.00 90.19 84 PHE A CA 1
ATOM 684 C C . PHE A 1 84 ? 17.182 3.104 -28.169 1.00 90.19 84 PHE A C 1
ATOM 686 O O . PHE A 1 84 ? 16.395 3.419 -27.278 1.00 90.19 84 PHE A O 1
ATO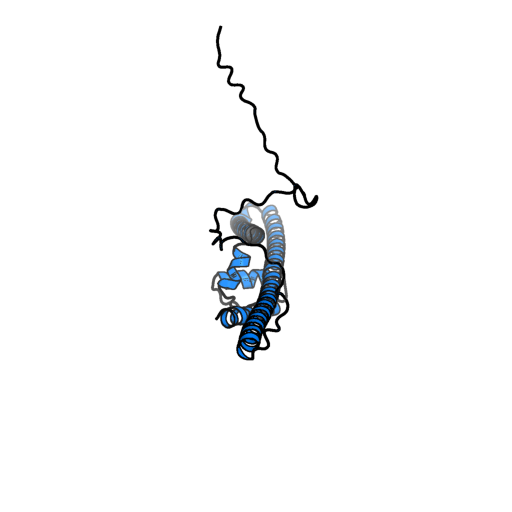M 693 N N . GLY A 1 85 ? 17.938 2.004 -28.088 1.00 88.44 85 GLY A N 1
ATOM 694 C CA . GLY A 1 85 ? 17.898 1.110 -26.930 1.00 88.44 85 GLY A CA 1
ATOM 695 C C . GLY A 1 85 ? 18.335 1.810 -25.642 1.00 88.44 85 GLY A C 1
ATOM 696 O O . GLY A 1 85 ? 17.703 1.635 -24.605 1.00 88.44 85 GLY A O 1
ATOM 697 N N . GLN A 1 86 ? 19.374 2.647 -25.708 1.00 89.12 86 GLN A N 1
ATOM 698 C CA . GLN A 1 86 ? 19.844 3.417 -24.552 1.00 89.12 86 GLN A CA 1
ATOM 699 C C . GLN A 1 86 ? 18.818 4.459 -24.092 1.00 89.12 86 GLN A C 1
ATOM 701 O O . GLN A 1 86 ? 18.562 4.576 -22.893 1.00 89.12 86 GLN A O 1
ATOM 706 N N . GLU A 1 87 ? 18.196 5.179 -25.028 1.00 92.44 87 GLU A N 1
ATOM 707 C CA . GLU A 1 87 ? 17.148 6.150 -24.709 1.00 92.44 87 GLU A CA 1
ATOM 708 C C . GLU A 1 87 ? 15.924 5.470 -24.082 1.00 92.44 87 GLU A C 1
ATOM 710 O O . GLU A 1 87 ? 15.404 5.935 -23.066 1.00 92.44 87 GLU A O 1
ATOM 715 N N . MET A 1 88 ? 15.490 4.336 -24.639 1.00 92.50 88 MET A N 1
ATOM 716 C CA . MET A 1 88 ? 14.353 3.595 -24.100 1.00 92.50 88 MET A CA 1
ATOM 717 C C . MET A 1 88 ? 14.637 3.051 -22.698 1.00 92.50 88 MET A C 1
ATOM 719 O O . MET A 1 88 ? 13.788 3.172 -21.820 1.00 92.50 88 MET A O 1
ATOM 723 N N . LEU A 1 89 ? 15.842 2.530 -22.443 1.00 93.38 89 LEU A N 1
ATOM 724 C CA . LEU A 1 89 ? 16.245 2.089 -21.103 1.00 93.38 89 LEU A CA 1
ATOM 725 C C . LEU A 1 89 ? 16.219 3.236 -20.084 1.00 93.38 89 LEU A C 1
ATOM 727 O O . LEU A 1 89 ? 15.771 3.041 -18.956 1.00 93.38 89 LEU A O 1
ATOM 731 N N . ALA A 1 90 ? 16.643 4.442 -20.472 1.00 93.94 90 ALA A N 1
ATOM 732 C CA . ALA A 1 90 ? 16.561 5.614 -19.601 1.00 93.94 90 ALA A CA 1
ATOM 733 C C . ALA A 1 90 ? 15.102 5.992 -19.284 1.00 93.94 90 ALA A C 1
ATOM 735 O O . ALA A 1 90 ? 14.770 6.272 -18.129 1.00 93.94 90 ALA A O 1
ATOM 736 N N . ARG A 1 91 ? 14.213 5.941 -20.286 1.00 95.25 91 ARG A N 1
ATOM 737 C CA . ARG A 1 91 ? 12.771 6.177 -20.104 1.00 95.25 91 ARG A CA 1
ATOM 738 C C . ARG A 1 91 ? 12.131 5.116 -19.207 1.00 95.25 91 ARG A C 1
ATOM 740 O O . ARG A 1 91 ? 11.423 5.470 -18.269 1.00 95.25 91 ARG A O 1
ATOM 747 N N . LEU A 1 92 ? 12.416 3.833 -19.440 1.00 95.88 92 LEU A N 1
ATOM 748 C CA . LEU A 1 92 ? 11.919 2.725 -18.617 1.00 95.88 92 LEU A CA 1
ATOM 749 C C . LEU A 1 92 ? 12.414 2.829 -17.170 1.00 95.88 92 LEU A C 1
ATOM 751 O O . LEU A 1 92 ? 11.636 2.602 -16.247 1.00 95.88 92 LEU A O 1
ATOM 755 N N . ALA A 1 93 ? 13.667 3.234 -16.949 1.00 95.12 93 ALA A N 1
ATOM 756 C CA . ALA A 1 93 ? 14.195 3.460 -15.606 1.00 95.12 93 ALA A CA 1
ATOM 757 C C . ALA A 1 93 ? 13.446 4.586 -14.870 1.00 95.12 93 ALA A C 1
ATOM 759 O O . ALA A 1 93 ? 13.102 4.431 -13.695 1.00 95.12 93 ALA A O 1
ATOM 760 N N . MET A 1 94 ? 13.146 5.692 -15.561 1.00 96.25 94 MET A N 1
ATOM 761 C CA . MET A 1 94 ? 12.345 6.787 -15.004 1.00 96.25 94 MET A CA 1
ATOM 762 C C . MET A 1 94 ? 10.917 6.325 -14.681 1.00 96.25 94 MET A C 1
ATOM 764 O O . MET A 1 94 ? 10.460 6.515 -13.554 1.00 96.25 94 MET A O 1
ATOM 768 N N . LEU A 1 95 ? 10.250 5.650 -15.624 1.00 96.31 95 LEU A N 1
ATOM 769 C CA . LEU A 1 95 ? 8.895 5.117 -15.442 1.00 96.31 95 LEU A CA 1
ATOM 770 C C . LEU A 1 95 ? 8.823 4.100 -14.301 1.00 96.31 95 LEU A C 1
ATOM 772 O O . LEU A 1 95 ? 7.875 4.125 -13.514 1.00 96.31 95 LEU A O 1
ATOM 776 N N . LYS A 1 96 ? 9.829 3.224 -14.176 1.00 95.69 96 LYS A N 1
ATOM 777 C CA . LYS A 1 96 ? 9.935 2.273 -13.065 1.00 95.69 96 LYS A CA 1
ATOM 778 C C . LYS A 1 96 ? 10.000 3.016 -11.739 1.00 95.69 96 LYS A C 1
ATOM 780 O O . LYS A 1 96 ? 9.224 2.708 -10.839 1.00 95.69 96 LYS A O 1
ATOM 785 N N . LYS A 1 97 ? 10.895 4.002 -11.627 1.00 96.06 97 LYS A N 1
ATOM 786 C CA . LYS A 1 97 ? 11.060 4.790 -10.401 1.00 96.06 97 LYS A CA 1
ATOM 787 C C . LYS A 1 97 ? 9.764 5.507 -10.021 1.00 96.06 97 LYS A C 1
ATOM 789 O O . LYS A 1 97 ? 9.321 5.389 -8.886 1.00 96.06 97 LYS A O 1
ATOM 794 N N . GLU A 1 98 ? 9.122 6.185 -10.969 1.00 96.38 98 GLU A N 1
ATOM 795 C CA . GLU A 1 98 ? 7.849 6.876 -10.732 1.00 96.38 98 GLU A CA 1
ATOM 796 C C . GLU A 1 98 ? 6.734 5.907 -10.307 1.00 96.38 98 GLU A C 1
ATOM 798 O O . GLU A 1 98 ? 5.941 6.203 -9.414 1.00 96.38 98 GLU A O 1
ATOM 803 N N . SER A 1 99 ? 6.673 4.728 -10.927 1.00 96.00 99 SER A N 1
ATOM 804 C CA . SER A 1 99 ? 5.681 3.703 -10.588 1.00 96.00 99 SER A CA 1
ATOM 805 C C . SER A 1 99 ? 5.912 3.122 -9.191 1.00 96.00 99 SER A C 1
ATOM 807 O O . SER A 1 99 ? 4.946 2.922 -8.461 1.00 96.00 99 SER A O 1
ATOM 809 N N . ILE A 1 100 ? 7.171 2.909 -8.792 1.00 96.75 100 ILE A N 1
ATOM 810 C CA . ILE A 1 100 ? 7.537 2.471 -7.436 1.00 96.75 100 ILE A CA 1
ATOM 811 C C . ILE A 1 100 ? 7.134 3.525 -6.405 1.00 96.75 100 ILE A C 1
ATOM 813 O O . ILE A 1 100 ? 6.501 3.178 -5.413 1.00 96.75 100 ILE A O 1
ATOM 817 N N . VAL A 1 101 ? 7.427 4.805 -6.656 1.00 96.88 101 VAL A N 1
ATOM 818 C CA . VAL A 1 101 ? 7.017 5.906 -5.768 1.00 96.88 101 VAL A CA 1
ATOM 819 C C . VAL A 1 101 ? 5.498 5.930 -5.606 1.00 96.88 101 VAL A C 1
ATOM 821 O O . VAL A 1 101 ? 5.001 5.972 -4.483 1.00 96.88 101 VAL A O 1
ATOM 824 N N . ARG A 1 102 ? 4.745 5.839 -6.711 1.00 96.62 102 ARG A N 1
ATOM 825 C CA . ARG A 1 102 ? 3.274 5.778 -6.671 1.00 96.62 102 ARG A CA 1
ATOM 826 C C . ARG A 1 102 ? 2.762 4.563 -5.900 1.00 96.62 102 ARG A C 1
ATOM 828 O O . ARG A 1 102 ? 1.856 4.705 -5.083 1.00 96.62 102 ARG A O 1
ATOM 835 N N . GLY A 1 103 ? 3.355 3.390 -6.124 1.00 96.31 103 GLY A N 1
ATOM 836 C CA . GLY A 1 103 ? 3.035 2.170 -5.381 1.00 96.31 103 GLY A CA 1
ATOM 837 C C . GLY A 1 103 ? 3.294 2.329 -3.885 1.00 96.31 103 GLY A C 1
ATOM 838 O O . GLY A 1 103 ? 2.459 1.947 -3.073 1.00 96.31 103 GLY A O 1
ATOM 839 N N . GLY A 1 104 ? 4.406 2.966 -3.533 1.00 95.81 104 GLY A N 1
ATOM 840 C CA . GLY A 1 104 ? 4.794 3.296 -2.170 1.00 95.81 104 GLY A CA 1
ATOM 841 C C . GLY A 1 104 ? 3.815 4.213 -1.455 1.00 95.81 104 GLY A C 1
ATOM 842 O O . GLY A 1 104 ? 3.355 3.890 -0.363 1.00 95.81 104 GLY A O 1
ATOM 843 N N . ILE A 1 105 ? 3.436 5.318 -2.104 1.00 96.25 105 ILE A N 1
ATOM 844 C CA . ILE A 1 105 ? 2.409 6.240 -1.598 1.00 96.25 105 ILE A CA 1
ATOM 845 C C . ILE A 1 105 ? 1.097 5.487 -1.373 1.00 96.25 105 ILE A C 1
ATOM 847 O O . ILE A 1 105 ? 0.455 5.675 -0.343 1.00 96.25 105 ILE A O 1
ATOM 851 N N . LYS A 1 106 ? 0.703 4.609 -2.305 1.00 96.62 106 LYS A N 1
ATOM 852 C CA . LYS A 1 106 ? -0.544 3.854 -2.168 1.00 96.62 106 LYS A CA 1
ATOM 853 C C . LYS A 1 106 ? -0.502 2.875 -0.996 1.00 96.62 106 LYS A C 1
ATOM 855 O O . LYS A 1 106 ? -1.461 2.811 -0.234 1.00 96.62 106 LYS A O 1
ATOM 860 N N . VAL A 1 107 ? 0.606 2.152 -0.825 1.00 95.31 107 VAL A N 1
ATOM 861 C CA . VAL A 1 107 ? 0.826 1.262 0.329 1.00 95.31 107 VAL A CA 1
ATOM 862 C C . VAL A 1 107 ? 0.747 2.062 1.625 1.00 95.31 107 VAL A C 1
ATOM 864 O O . VAL A 1 107 ? 0.016 1.675 2.531 1.00 95.31 107 VAL A O 1
ATOM 867 N N . GLN A 1 108 ? 1.445 3.198 1.695 1.00 94.81 108 GLN A N 1
ATOM 868 C CA . GLN A 1 108 ? 1.414 4.080 2.855 1.00 94.81 108 GLN A CA 1
ATOM 869 C C . GLN A 1 108 ? -0.018 4.513 3.177 1.00 94.81 108 GLN A C 1
ATOM 871 O O . GLN A 1 108 ? -0.451 4.314 4.304 1.00 94.81 108 GLN A O 1
ATOM 876 N N . GLN A 1 109 ? -0.759 5.035 2.194 1.00 95.81 109 GLN A N 1
ATOM 877 C CA . GLN A 1 109 ? -2.152 5.458 2.365 1.00 95.81 109 GLN A CA 1
ATOM 878 C C . GLN A 1 109 ? -3.015 4.336 2.943 1.00 95.81 109 GLN A C 1
ATOM 880 O O . GLN A 1 109 ? -3.665 4.540 3.963 1.00 95.81 109 GLN A O 1
ATOM 885 N N . ILE A 1 110 ? -2.972 3.144 2.338 1.00 95.25 110 ILE A N 1
ATOM 886 C CA . ILE A 1 110 ? -3.771 1.994 2.781 1.00 95.25 110 ILE A CA 1
ATOM 887 C C . ILE A 1 110 ? -3.425 1.612 4.222 1.00 95.25 110 ILE A C 1
ATOM 889 O O . ILE A 1 110 ? -4.327 1.436 5.033 1.00 95.25 110 ILE A O 1
ATOM 893 N N . LEU A 1 111 ? -2.137 1.508 4.559 1.00 93.31 111 LEU A N 1
ATOM 894 C CA . LEU A 1 111 ? -1.710 1.117 5.904 1.00 93.31 111 LEU A CA 1
ATOM 895 C C . LEU A 1 111 ? -2.026 2.191 6.953 1.00 93.31 111 LEU A C 1
ATOM 897 O O . LEU A 1 111 ? -2.376 1.851 8.080 1.00 93.31 111 LEU A O 1
ATOM 901 N N . THR A 1 112 ? -1.938 3.477 6.602 1.00 93.94 112 THR A N 1
ATOM 902 C CA . THR A 1 112 ? -2.322 4.568 7.511 1.00 93.94 112 THR A CA 1
ATOM 903 C C . THR A 1 112 ? -3.828 4.645 7.725 1.00 93.94 112 THR A C 1
ATOM 905 O O . THR A 1 112 ? -4.259 4.875 8.850 1.00 93.94 112 THR A O 1
ATOM 908 N N . THR A 1 113 ? -4.627 4.415 6.677 1.00 94.88 113 THR A N 1
ATOM 909 C CA . THR A 1 113 ? -6.086 4.309 6.800 1.00 94.88 113 THR A CA 1
ATOM 910 C C . THR A 1 113 ? -6.449 3.112 7.666 1.00 94.88 113 THR A C 1
ATOM 912 O O . THR A 1 113 ? -7.215 3.263 8.602 1.00 94.88 113 THR A O 1
ATOM 915 N N . LEU A 1 114 ? -5.799 1.966 7.455 1.00 92.81 114 LEU A N 1
ATOM 916 C CA . LEU A 1 114 ? -6.009 0.784 8.283 1.00 92.81 114 LEU A CA 1
ATOM 917 C C . LEU A 1 114 ? -5.691 1.035 9.767 1.00 92.81 114 LEU A C 1
ATOM 919 O O . LEU A 1 114 ? -6.440 0.575 10.622 1.00 92.81 114 LEU A O 1
ATOM 923 N N . ASP A 1 115 ? -4.613 1.761 10.099 1.00 92.81 115 ASP A N 1
ATOM 924 C CA . ASP A 1 115 ? -4.349 2.126 11.503 1.00 92.81 115 ASP A CA 1
ATOM 925 C C . ASP A 1 115 ? -5.461 3.018 12.068 1.00 92.81 115 ASP A C 1
ATOM 927 O O . ASP A 1 115 ? -5.879 2.810 13.206 1.00 92.81 115 ASP A O 1
ATOM 931 N N . ALA A 1 116 ? -5.956 3.986 11.290 1.00 93.56 116 ALA A N 1
ATOM 932 C CA . ALA A 1 116 ? -7.060 4.849 11.701 1.00 93.56 116 ALA A CA 1
ATOM 933 C C . ALA A 1 116 ? -8.351 4.049 11.944 1.00 93.56 116 ALA A C 1
ATOM 935 O O . ALA A 1 116 ? -8.928 4.173 13.023 1.00 93.56 116 ALA A O 1
ATOM 936 N N . ASP A 1 117 ? -8.725 3.168 11.014 1.00 91.75 117 ASP A N 1
ATOM 937 C CA . ASP A 1 117 ? -9.914 2.313 11.105 1.00 91.75 117 ASP A CA 1
ATOM 938 C C . ASP A 1 117 ? -9.842 1.381 12.327 1.00 91.75 117 ASP A C 1
ATOM 940 O O . ASP A 1 117 ? -10.829 1.191 13.037 1.00 91.75 117 ASP A O 1
ATOM 944 N N . ILE A 1 118 ? -8.657 0.829 12.626 1.00 90.31 118 ILE A N 1
ATOM 945 C CA . ILE A 1 118 ? -8.439 0.020 13.835 1.00 90.31 118 ILE A CA 1
ATOM 946 C C . ILE A 1 118 ? -8.668 0.858 15.100 1.00 90.31 118 ILE A C 1
ATOM 948 O O . ILE A 1 118 ? -9.309 0.378 16.033 1.00 90.31 118 ILE A O 1
ATOM 952 N N . ASN A 1 119 ? -8.168 2.098 15.156 1.00 90.69 119 ASN A N 1
ATOM 953 C CA . ASN A 1 119 ? -8.401 2.965 16.317 1.00 90.69 119 ASN A CA 1
ATOM 954 C C . ASN A 1 119 ? -9.884 3.313 16.476 1.00 90.69 119 ASN A C 1
ATOM 956 O O . ASN A 1 119 ? -10.388 3.299 17.595 1.00 90.69 119 ASN A O 1
ATOM 960 N N . GLU A 1 120 ? -10.576 3.617 15.379 1.00 92.12 120 GLU A N 1
ATOM 961 C CA . GLU A 1 120 ? -12.005 3.928 15.406 1.00 92.12 120 GLU A CA 1
ATOM 962 C C . GLU A 1 120 ? -12.823 2.732 15.907 1.00 92.12 120 GLU A C 1
ATOM 964 O O . GLU A 1 120 ? -13.638 2.882 16.818 1.00 92.12 120 GLU A O 1
ATOM 969 N N . ALA A 1 121 ? -12.535 1.528 15.408 1.00 90.06 121 ALA A N 1
ATOM 970 C CA . ALA A 1 121 ? -13.188 0.305 15.863 1.00 90.06 121 ALA A CA 1
ATOM 971 C C . ALA A 1 121 ? -12.960 0.031 17.362 1.00 90.06 121 ALA A C 1
ATOM 973 O O . ALA A 1 121 ? -13.872 -0.429 18.048 1.00 90.06 121 ALA A O 1
ATOM 974 N N . LEU A 1 122 ? -11.770 0.336 17.897 1.00 88.75 122 LEU A N 1
ATOM 975 C CA . LEU A 1 122 ? -11.483 0.207 19.334 1.00 88.75 122 LEU A CA 1
ATOM 976 C C . LEU A 1 122 ? -12.298 1.196 20.182 1.00 88.75 122 LEU A C 1
ATOM 978 O O . LEU A 1 122 ? -12.769 0.842 21.266 1.00 88.75 122 LEU A O 1
ATOM 982 N N . VAL A 1 123 ? -12.492 2.424 19.694 1.00 90.00 123 VAL A N 1
ATOM 983 C CA . VAL A 1 123 ? -13.335 3.421 20.371 1.00 90.00 123 VAL A CA 1
ATOM 984 C C . VAL A 1 123 ? -14.795 2.967 20.374 1.00 90.00 123 VAL A C 1
ATOM 986 O O . VAL A 1 123 ? -15.405 2.934 21.440 1.00 90.00 123 VAL A O 1
ATOM 989 N N . GLN A 1 124 ? -15.320 2.530 19.226 1.00 89.81 124 GLN A N 1
ATOM 990 C CA . GLN A 1 124 ? -16.690 2.012 19.115 1.00 89.81 124 GLN A CA 1
ATOM 991 C C . GLN A 1 124 ? -16.916 0.786 20.008 1.00 89.81 124 GLN A C 1
ATOM 993 O O . GLN A 1 124 ? -17.953 0.665 20.654 1.00 89.81 124 GLN A O 1
ATOM 998 N N . GLN A 1 125 ? -15.935 -0.116 20.106 1.00 89.44 125 GLN A N 1
ATOM 999 C CA . GLN A 1 125 ? -16.016 -1.253 21.023 1.00 89.44 125 GLN A CA 1
ATOM 1000 C C . GLN A 1 125 ? -16.153 -0.791 22.482 1.00 89.44 125 GLN A C 1
ATOM 1002 O O . GLN A 1 125 ? -16.960 -1.345 23.226 1.00 89.44 125 GLN A O 1
ATOM 1007 N N . THR A 1 126 ? -15.370 0.213 22.884 1.00 88.56 126 THR A N 1
ATOM 1008 C CA . THR A 1 126 ? -15.410 0.763 24.248 1.00 88.56 126 THR A CA 1
ATOM 1009 C C . THR A 1 126 ? -16.768 1.402 24.546 1.00 88.56 126 THR A C 1
ATOM 1011 O O . THR A 1 126 ? -17.305 1.217 25.634 1.00 88.56 126 THR A O 1
ATOM 1014 N N . GLU A 1 127 ? -17.345 2.117 23.579 1.00 92.19 127 GLU A N 1
ATOM 1015 C CA . GLU A 1 127 ? -18.686 2.704 23.688 1.00 92.19 127 GLU A CA 1
ATOM 1016 C C . GLU A 1 127 ? -19.757 1.625 23.897 1.00 92.19 127 GLU A C 1
ATOM 1018 O O . GLU A 1 127 ? -20.501 1.678 24.875 1.00 92.19 127 GLU A O 1
ATOM 1023 N N . ILE A 1 128 ? -19.750 0.577 23.066 1.00 90.38 128 ILE A N 1
ATOM 1024 C CA . ILE A 1 128 ? -20.673 -0.561 23.194 1.00 90.38 128 ILE A CA 1
ATOM 1025 C C . ILE A 1 128 ? -20.534 -1.242 24.564 1.00 90.38 128 ILE A C 1
ATOM 1027 O O . ILE A 1 128 ? -21.531 -1.627 25.173 1.00 90.38 128 ILE A O 1
ATOM 1031 N N . GLU A 1 129 ? -19.312 -1.408 25.072 1.00 91.12 129 GLU A N 1
ATOM 1032 C CA . GLU A 1 129 ? -19.089 -2.005 26.392 1.00 91.12 129 GLU A CA 1
ATOM 1033 C C . GLU A 1 129 ? -19.674 -1.143 27.521 1.00 91.12 129 GLU A C 1
ATOM 1035 O O . GLU A 1 129 ? -20.288 -1.669 28.454 1.00 91.12 129 GLU A O 1
ATOM 1040 N N . VAL A 1 130 ? -19.529 0.181 27.434 1.00 92.56 130 VAL A N 1
ATOM 1041 C CA . VAL A 1 130 ? -20.134 1.118 28.389 1.00 92.56 130 VAL A CA 1
ATOM 1042 C C . VAL A 1 130 ? -21.660 1.039 28.329 1.00 92.56 130 VAL A C 1
ATOM 1044 O O . VAL A 1 130 ? -22.294 0.939 29.382 1.00 92.56 130 VAL A O 1
ATOM 1047 N N . ASP A 1 131 ? -22.247 0.984 27.134 1.00 92.19 131 ASP A N 1
ATOM 1048 C CA . ASP A 1 131 ? -23.695 0.855 26.948 1.00 92.19 131 ASP A CA 1
ATOM 1049 C C . ASP A 1 131 ? -24.247 -0.452 27.527 1.00 92.19 131 ASP A C 1
ATOM 1051 O O . ASP A 1 131 ? -25.242 -0.437 28.256 1.00 92.19 131 ASP A O 1
ATOM 1055 N N . ILE A 1 132 ? -23.573 -1.581 27.285 1.00 92.62 132 ILE A N 1
ATOM 1056 C CA . ILE A 1 132 ? -23.949 -2.882 27.860 1.00 92.62 132 ILE A CA 1
ATOM 1057 C C . ILE A 1 132 ? -23.914 -2.822 29.390 1.00 92.62 132 ILE A C 1
ATOM 1059 O O . ILE A 1 132 ? -24.844 -3.287 30.054 1.00 92.62 132 ILE A O 1
ATOM 1063 N N . ASN A 1 133 ? -22.866 -2.227 29.963 1.00 91.88 133 ASN A N 1
ATOM 1064 C CA . ASN A 1 133 ? -22.743 -2.086 31.411 1.00 91.88 133 ASN A CA 1
ATOM 1065 C C . ASN A 1 133 ? -23.832 -1.168 31.990 1.00 91.88 133 ASN A C 1
ATOM 1067 O O . ASN A 1 133 ? -24.410 -1.493 33.028 1.00 91.88 133 ASN A O 1
ATOM 1071 N N . MET A 1 134 ? -24.170 -0.064 31.317 1.00 90.94 134 MET A N 1
ATOM 1072 C CA . MET A 1 134 ? -25.281 0.808 31.721 1.00 90.94 134 MET A CA 1
ATOM 1073 C C . MET A 1 134 ? -26.628 0.083 31.652 1.00 90.94 134 MET A C 1
ATOM 1075 O O . MET A 1 134 ? -27.422 0.185 32.586 1.00 90.94 134 MET A O 1
ATOM 1079 N N . MET A 1 135 ? -26.878 -0.698 30.598 1.00 90.19 135 MET A N 1
ATOM 1080 C CA . MET A 1 135 ? -28.086 -1.521 30.489 1.00 90.19 135 MET A CA 1
ATOM 1081 C C . MET A 1 135 ? -28.181 -2.551 31.618 1.00 90.19 135 MET A C 1
ATOM 1083 O O . MET A 1 135 ? -29.245 -2.694 32.220 1.00 90.19 135 MET A O 1
ATOM 1087 N N . ALA A 1 136 ? -27.076 -3.223 31.952 1.00 90.62 136 ALA A N 1
ATOM 1088 C CA . ALA A 1 136 ? -27.031 -4.173 33.060 1.00 90.62 136 ALA A CA 1
ATOM 1089 C C . ALA A 1 136 ? -27.312 -3.494 34.413 1.00 90.62 136 ALA A C 1
ATOM 1091 O O . ALA A 1 136 ? -28.087 -4.012 35.217 1.00 90.62 136 ALA A O 1
ATOM 1092 N N . ILE A 1 137 ? -26.743 -2.307 34.657 1.00 90.19 137 ILE A N 1
ATOM 1093 C CA . ILE A 1 137 ? -27.022 -1.516 35.866 1.00 90.19 137 ILE A CA 1
ATOM 1094 C C . ILE A 1 137 ? -28.495 -1.112 35.926 1.00 90.19 137 ILE A C 1
ATOM 1096 O O . ILE A 1 137 ? -29.116 -1.253 36.979 1.00 90.19 137 ILE A O 1
ATOM 1100 N N . ASN A 1 138 ? -29.073 -0.653 34.816 1.00 89.88 138 ASN A N 1
ATOM 1101 C CA . ASN A 1 138 ? -30.482 -0.273 34.757 1.00 89.88 138 ASN A CA 1
ATOM 1102 C C . ASN A 1 138 ? -31.394 -1.468 35.056 1.00 89.88 138 ASN A C 1
ATOM 1104 O O . ASN A 1 138 ? -32.298 -1.340 35.877 1.00 89.88 138 ASN A O 1
ATOM 1108 N N . GLN A 1 139 ? -31.116 -2.642 34.479 1.00 90.06 139 GLN A N 1
ATOM 1109 C CA . GLN A 1 139 ? -31.861 -3.869 34.779 1.00 90.06 139 GLN A CA 1
ATOM 1110 C C . GLN A 1 139 ? -31.783 -4.236 36.264 1.00 90.06 139 GLN A C 1
ATOM 1112 O O . GLN A 1 139 ? -32.818 -4.426 36.899 1.00 90.06 139 GLN A O 1
ATOM 1117 N N . MET A 1 140 ? -30.581 -4.251 36.848 1.00 86.50 140 MET A N 1
ATOM 1118 C CA . MET A 1 140 ? -30.411 -4.529 38.280 1.00 86.50 140 MET A CA 1
ATOM 1119 C C . MET A 1 140 ? -31.115 -3.490 39.162 1.00 86.50 140 MET A C 1
ATOM 1121 O O . MET A 1 140 ? -31.653 -3.826 40.218 1.00 86.50 140 MET A O 1
ATOM 1125 N N . THR A 1 141 ? -31.125 -2.224 38.745 1.00 86.62 141 THR A N 1
ATOM 1126 C CA . THR A 1 141 ? -31.787 -1.140 39.480 1.00 86.62 141 THR A CA 1
ATOM 1127 C C . THR A 1 141 ? -33.305 -1.305 39.443 1.00 86.62 141 THR A C 1
ATOM 1129 O O . THR A 1 141 ? -33.946 -1.206 40.487 1.00 86.62 141 THR A O 1
ATOM 1132 N N . GLU A 1 142 ? -33.884 -1.622 38.284 1.00 85.25 142 GLU A N 1
ATOM 1133 C CA . GLU A 1 142 ? -35.316 -1.913 38.142 1.00 85.25 142 GLU A CA 1
ATOM 1134 C C . GLU A 1 142 ? -35.734 -3.167 38.926 1.00 85.25 142 GLU A C 1
ATOM 1136 O O . GLU A 1 142 ? -36.750 -3.161 39.624 1.00 85.25 142 GLU A O 1
ATOM 1141 N N . GLU A 1 143 ? -34.925 -4.230 38.904 1.00 84.00 143 GLU A N 1
ATOM 1142 C CA . GLU A 1 143 ? -35.140 -5.412 39.749 1.00 84.00 143 GLU A CA 1
ATOM 1143 C C . GLU A 1 143 ? -35.093 -5.066 41.243 1.00 84.00 143 GLU A C 1
ATOM 1145 O O . GLU A 1 143 ? -35.931 -5.530 42.019 1.00 84.00 143 GLU A O 1
ATOM 1150 N N . THR A 1 144 ? -34.157 -4.207 41.650 1.00 79.69 144 THR A N 1
ATOM 1151 C CA . THR A 1 144 ? -34.034 -3.755 43.041 1.00 79.69 144 THR A CA 1
ATOM 1152 C C . THR A 1 144 ? -35.237 -2.910 43.459 1.00 79.69 144 THR A C 1
ATOM 1154 O O . THR A 1 144 ? -35.814 -3.185 44.508 1.00 79.69 144 THR A O 1
ATOM 1157 N N . LYS A 1 145 ? -35.687 -1.951 42.636 1.00 78.25 145 LYS A N 1
ATOM 1158 C CA . LYS A 1 145 ? -36.911 -1.166 42.896 1.00 78.25 145 LYS A CA 1
ATOM 1159 C C . LYS A 1 145 ? -38.133 -2.069 43.074 1.00 78.25 145 LYS A C 1
ATO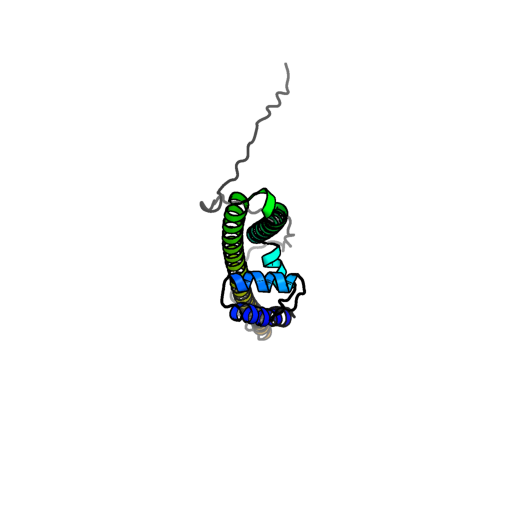M 1161 O O . LYS A 1 145 ? -38.893 -1.900 44.028 1.00 78.25 145 LYS A O 1
ATOM 1166 N N . ARG A 1 146 ? -38.282 -3.086 42.213 1.00 75.88 146 ARG A N 1
ATOM 1167 C CA . ARG A 1 146 ? -39.351 -4.094 42.329 1.00 75.88 146 ARG A CA 1
ATOM 1168 C C . ARG A 1 146 ? -39.264 -4.901 43.626 1.00 75.88 146 ARG A C 1
ATOM 1170 O O . ARG A 1 146 ? -40.300 -5.203 44.209 1.00 75.88 146 ARG A O 1
ATOM 1177 N N . MET A 1 147 ? -38.061 -5.254 44.083 1.00 71.00 147 MET A N 1
ATOM 1178 C CA . MET A 1 147 ? -37.858 -6.022 45.321 1.00 71.00 147 MET A CA 1
ATOM 1179 C C . MET A 1 147 ? -38.026 -5.190 46.599 1.00 71.00 147 MET A C 1
ATOM 1181 O O . MET A 1 147 ? -38.507 -5.712 47.602 1.00 71.00 147 MET A O 1
ATOM 1185 N N . VAL A 1 148 ? -37.638 -3.914 46.576 1.00 76.31 148 VAL A N 1
ATOM 1186 C CA . VAL A 1 148 ? -37.718 -2.999 47.731 1.00 76.31 148 VAL A CA 1
ATOM 1187 C C . VAL A 1 148 ? -39.151 -2.495 47.963 1.00 76.31 148 VAL A C 1
ATOM 1189 O O . VAL A 1 148 ? -39.444 -1.919 49.007 1.00 76.31 148 VAL A O 1
ATOM 1192 N N . GLY A 1 149 ? -40.082 -2.772 47.044 1.00 59.25 149 GLY A N 1
ATOM 1193 C CA . GLY A 1 149 ? -41.480 -2.357 47.181 1.00 59.25 149 GLY A CA 1
ATOM 1194 C C . GLY A 1 149 ? -41.702 -0.872 46.887 1.00 59.25 149 GLY A C 1
ATOM 1195 O O . GLY A 1 149 ? -42.811 -0.386 47.065 1.00 59.25 149 GLY A O 1
ATOM 1196 N N . GLU A 1 150 ? -40.692 -0.172 46.359 1.00 54.56 150 GLU A N 1
ATOM 1197 C CA . GLU A 1 150 ? -40.816 1.158 45.741 1.00 54.56 150 GLU A CA 1
ATOM 1198 C C . GLU A 1 150 ? -41.425 1.069 44.328 1.00 54.56 150 GLU A C 1
ATOM 1200 O O . GLU A 1 150 ? -41.129 1.868 43.443 1.00 54.56 150 GLU A O 1
ATOM 1205 N N . ALA A 1 151 ? -42.305 0.093 44.099 1.00 51.06 151 ALA A N 1
ATOM 1206 C CA . ALA A 1 151 ? -43.303 0.202 43.051 1.00 51.06 151 ALA A CA 1
ATOM 1207 C C . ALA A 1 151 ? -44.347 1.199 43.564 1.00 51.06 151 ALA A C 1
ATOM 1209 O O . ALA A 1 151 ? -45.358 0.808 44.144 1.00 51.06 151 ALA A O 1
ATOM 1210 N N . SER A 1 152 ? -44.053 2.495 43.446 1.00 46.28 152 SER A N 1
ATOM 1211 C CA . SER A 1 152 ? -45.058 3.524 43.670 1.00 46.28 152 SER A CA 1
ATOM 1212 C C . SER A 1 152 ? -46.239 3.245 42.747 1.00 46.28 152 SER A C 1
ATOM 1214 O O . SER A 1 152 ? -46.092 3.160 41.528 1.00 46.28 152 SER A O 1
ATOM 1216 N N . GLU A 1 153 ? -47.397 3.064 43.370 1.00 46.28 153 GLU A N 1
ATOM 1217 C CA . GLU A 1 153 ? -48.722 3.089 42.770 1.00 46.28 153 GLU A CA 1
ATOM 1218 C C . GLU A 1 153 ? -48.941 4.431 42.051 1.00 46.28 153 GLU A C 1
ATOM 1220 O O . GLU A 1 153 ? -49.480 5.357 42.632 1.00 46.28 153 GLU A O 1
ATOM 1225 N N . GLU A 1 154 ? -48.489 4.555 40.809 1.00 45.75 154 GLU A N 1
ATOM 1226 C CA . GLU A 1 154 ? -48.782 5.647 39.867 1.00 45.75 154 GLU A CA 1
ATOM 1227 C C . GLU A 1 154 ? -48.315 5.101 38.503 1.00 45.75 154 GLU A C 1
ATOM 1229 O O . GLU A 1 154 ? -47.147 5.179 38.159 1.00 45.75 154 GLU A O 1
ATOM 1234 N N . GLU A 1 155 ? -49.071 4.239 37.824 1.00 42.19 155 GLU A N 1
ATOM 1235 C CA . GLU A 1 155 ? -50.168 4.600 36.924 1.00 42.19 155 GLU A CA 1
ATOM 1236 C C . GLU A 1 155 ? -51.248 3.506 36.959 1.00 42.19 155 GLU A C 1
ATOM 1238 O O . GLU A 1 155 ? -51.227 2.530 36.209 1.00 42.19 155 GLU A O 1
ATOM 1243 N N . ALA A 1 156 ? -52.222 3.664 37.849 1.00 45.81 156 ALA A N 1
ATOM 1244 C CA . ALA A 1 156 ? -53.439 2.868 37.840 1.00 45.81 156 ALA A CA 1
ATOM 1245 C C . ALA A 1 156 ? -54.644 3.798 37.700 1.00 45.81 156 ALA A C 1
ATOM 1247 O O . ALA A 1 156 ? -55.326 4.061 38.679 1.00 45.81 156 ALA A O 1
ATOM 1248 N N . GLU A 1 157 ? -54.906 4.284 36.483 1.00 43.00 157 GLU A N 1
ATOM 1249 C CA . GLU A 1 157 ? -56.272 4.583 36.031 1.00 43.00 157 GLU A CA 1
ATOM 1250 C C . GLU A 1 157 ? -56.338 4.849 34.516 1.00 43.00 157 GLU A C 1
ATOM 1252 O O . GLU A 1 157 ? -56.257 5.982 34.063 1.00 43.00 157 GLU A O 1
ATOM 1257 N N . VAL A 1 158 ? -56.574 3.791 33.730 1.00 37.19 158 VAL A N 1
ATOM 1258 C CA . VAL A 1 158 ? -57.675 3.781 32.751 1.00 37.19 158 VAL A CA 1
ATOM 1259 C C . VAL A 1 158 ? -58.278 2.378 32.754 1.00 37.19 158 VAL A C 1
ATOM 1261 O O . VAL A 1 158 ? -57.743 1.430 32.186 1.00 37.19 158 VAL A O 1
ATOM 1264 N N . VAL A 1 159 ? -59.421 2.235 33.420 1.00 44.12 159 VAL A N 1
ATOM 1265 C CA . VAL A 1 159 ? -60.270 1.052 33.286 1.00 44.12 159 VAL A CA 1
ATOM 1266 C C . VAL A 1 159 ? -61.019 1.157 31.963 1.00 44.12 159 VAL A C 1
ATOM 1268 O O . VAL A 1 159 ? -61.787 2.092 31.761 1.00 44.12 159 VAL A O 1
ATOM 1271 N N . THR A 1 160 ? -60.900 0.156 31.094 1.00 34.59 160 THR A N 1
ATOM 1272 C CA . THR A 1 160 ? -62.069 -0.351 30.361 1.00 34.59 160 THR A CA 1
ATOM 1273 C C . THR A 1 160 ? -61.847 -1.793 29.916 1.00 34.59 160 THR A C 1
ATOM 1275 O O . THR A 1 160 ? -60.993 -2.112 29.102 1.00 34.59 160 THR A O 1
ATOM 1278 N N . SER A 1 161 ? -62.644 -2.666 30.528 1.00 44.66 161 SER A N 1
ATOM 1279 C CA . SER A 1 161 ? -63.024 -4.016 30.111 1.00 44.66 161 SER A CA 1
ATOM 1280 C C . SER A 1 161 ? -62.563 -4.482 28.722 1.00 44.66 161 SER A C 1
ATOM 1282 O O . SER A 1 161 ? -63.056 -4.007 27.701 1.00 44.66 161 SER A O 1
ATOM 1284 N N . GLY A 1 162 ? -61.771 -5.549 28.686 1.00 38.84 162 GLY A N 1
ATOM 1285 C CA . GLY A 1 162 ? -61.561 -6.311 27.461 1.00 38.84 162 GLY A CA 1
ATOM 1286 C C . GLY A 1 162 ? -60.403 -7.279 27.602 1.00 38.84 162 GLY A C 1
ATOM 1287 O O . GLY A 1 162 ? -59.261 -6.857 27.644 1.00 38.84 162 GLY A O 1
ATOM 1288 N N . LYS A 1 163 ? -60.737 -8.566 27.731 1.00 38.88 163 LYS A N 1
ATOM 1289 C CA . LYS A 1 163 ? -59.912 -9.764 27.496 1.00 38.88 163 LYS A CA 1
ATOM 1290 C C . LYS A 1 163 ? -58.451 -9.488 27.108 1.00 38.88 163 LYS A C 1
ATOM 1292 O O . LYS A 1 163 ? -58.198 -8.950 26.038 1.00 38.88 163 LYS A O 1
ATOM 1297 N N . VAL A 1 164 ? -57.522 -9.989 27.924 1.00 44.31 164 VAL A N 1
ATOM 1298 C CA . VAL A 1 164 ? -56.107 -10.154 27.563 1.00 44.31 164 VAL A CA 1
ATOM 1299 C C . VAL A 1 164 ? -56.030 -10.862 26.208 1.00 44.31 164 VAL A C 1
ATOM 1301 O O . VAL A 1 164 ? -56.280 -12.064 26.111 1.00 44.31 164 VAL A O 1
ATOM 1304 N N . ALA A 1 165 ? -55.742 -10.100 25.159 1.00 45.88 165 ALA A N 1
ATOM 1305 C CA . ALA A 1 165 ? -55.354 -10.630 23.870 1.00 45.88 165 ALA A CA 1
ATOM 1306 C C . ALA A 1 165 ? -53.833 -10.752 23.908 1.00 45.88 165 ALA A C 1
ATOM 1308 O O . ALA A 1 165 ? -53.118 -9.754 23.921 1.00 45.88 165 ALA A O 1
ATOM 1309 N N . VAL A 1 166 ? -53.341 -11.986 23.978 1.00 51.47 166 VAL A N 1
ATOM 1310 C CA . VAL A 1 166 ? -51.961 -12.284 23.598 1.00 51.47 166 VAL A CA 1
ATOM 1311 C C . VAL A 1 166 ? -51.900 -12.029 22.095 1.00 51.47 166 VAL A C 1
ATOM 1313 O O . VAL A 1 166 ? -52.416 -12.830 21.316 1.00 51.47 166 VAL A O 1
ATOM 1316 N N . VAL A 1 167 ? -51.378 -10.870 21.701 1.00 48.28 167 VAL A N 1
ATOM 1317 C CA . VAL A 1 167 ? -51.197 -10.511 20.293 1.00 48.28 167 VAL A CA 1
ATOM 1318 C C . VAL A 1 167 ? -49.994 -11.305 19.798 1.00 48.28 167 VAL A C 1
ATOM 1320 O O . VAL A 1 167 ? -48.863 -11.068 20.211 1.00 48.28 167 VAL A O 1
ATOM 1323 N N . GLY A 1 168 ? -50.260 -12.334 18.994 1.00 44.66 168 GLY A N 1
ATOM 1324 C CA . GLY A 1 168 ? -49.216 -12.990 18.221 1.00 44.66 168 GLY A CA 1
ATOM 1325 C C . GLY A 1 168 ? -48.699 -12.011 17.172 1.00 44.66 168 GLY A C 1
ATOM 1326 O O . GLY A 1 168 ? -49.498 -11.290 16.572 1.00 44.66 168 GLY A O 1
ATOM 1327 N N . ASP A 1 169 ? -47.388 -12.040 16.952 1.00 53.38 169 ASP A N 1
ATOM 1328 C CA . ASP A 1 169 ? -46.555 -11.206 16.059 1.00 53.38 169 ASP A CA 1
ATOM 1329 C C . ASP A 1 169 ? -47.034 -11.109 14.586 1.00 53.38 169 ASP A C 1
ATOM 1331 O O . ASP A 1 169 ? -46.392 -10.497 13.746 1.00 53.38 169 ASP A O 1
ATOM 1335 N N . ASP A 1 170 ? -48.175 -11.717 14.251 1.00 49.91 170 ASP A N 1
ATOM 1336 C CA . ASP A 1 170 ? -48.732 -11.845 12.901 1.00 49.91 170 ASP A CA 1
ATOM 1337 C C . ASP A 1 170 ? -50.126 -11.188 12.761 1.00 49.91 170 ASP A C 1
ATOM 1339 O O . ASP A 1 170 ? -50.854 -11.431 11.800 1.00 49.91 170 ASP A O 1
ATOM 1343 N N . THR A 1 171 ? -50.556 -10.384 13.747 1.00 54.09 171 THR A N 1
ATOM 1344 C CA . THR A 1 171 ? -51.896 -9.748 13.742 1.00 54.09 171 THR A CA 1
ATOM 1345 C C . THR A 1 171 ? -51.922 -8.244 14.011 1.00 54.09 171 THR A C 1
ATOM 1347 O O . THR A 1 171 ? -53.004 -7.653 14.041 1.00 54.09 171 THR A O 1
ATOM 1350 N N . GLU A 1 172 ? -50.767 -7.587 14.121 1.00 54.47 172 GLU A N 1
ATOM 1351 C CA . GLU A 1 172 ? -50.712 -6.124 14.133 1.00 54.47 172 GLU A CA 1
ATOM 1352 C C . GLU A 1 172 ? -50.723 -5.577 12.702 1.00 54.47 172 GLU A C 1
ATOM 1354 O O . GLU A 1 172 ? -49.713 -5.517 12.005 1.00 54.47 172 GLU A O 1
ATOM 1359 N N . VAL A 1 173 ? -51.907 -5.169 12.245 1.00 59.91 173 VAL A N 1
ATOM 1360 C CA . VAL A 1 173 ? -52.029 -4.327 11.054 1.00 59.91 173 VAL A CA 1
ATOM 1361 C C . VAL A 1 173 ? -51.877 -2.889 11.512 1.00 59.91 173 VAL A C 1
ATOM 1363 O O . VAL A 1 173 ? -52.801 -2.312 12.085 1.00 59.91 173 VAL A O 1
ATOM 1366 N N . TRP A 1 174 ? -50.707 -2.314 11.263 1.00 58.25 174 TRP A N 1
ATOM 1367 C CA . TRP A 1 174 ? -50.477 -0.901 11.518 1.00 58.25 174 TRP A CA 1
ATOM 1368 C C . TRP A 1 174 ? -51.390 -0.084 10.587 1.00 58.25 174 TRP A C 1
ATOM 1370 O O . TRP A 1 174 ? -51.287 -0.238 9.362 1.00 58.25 174 TRP A O 1
ATOM 1380 N N . PRO A 1 175 ? -52.315 0.752 11.100 1.00 60.28 175 PRO A N 1
ATOM 1381 C CA . PRO A 1 175 ? -53.061 1.653 10.242 1.00 60.28 175 PRO A CA 1
ATOM 1382 C C . PRO A 1 175 ? -52.070 2.699 9.744 1.00 60.28 175 PRO A C 1
ATOM 1384 O O . PRO A 1 175 ? -51.674 3.606 10.464 1.00 60.28 175 PRO A O 1
ATOM 1387 N N . PHE A 1 176 ? -51.599 2.520 8.516 1.00 58.59 176 PHE A N 1
ATOM 1388 C CA . PHE A 1 176 ? -50.716 3.474 7.869 1.00 58.59 176 PHE A CA 1
ATOM 1389 C C . PHE A 1 176 ? -51.434 4.830 7.769 1.00 58.59 176 PHE A C 1
ATOM 1391 O O . PHE A 1 176 ? -52.344 4.990 6.956 1.00 58.59 176 PHE A O 1
ATOM 1398 N N . GLU A 1 177 ? -51.037 5.801 8.597 1.00 61.78 177 GLU A N 1
ATOM 1399 C CA . GLU A 1 177 ? -51.659 7.137 8.657 1.00 61.78 177 GLU A CA 1
ATOM 1400 C C . GLU A 1 177 ? -51.167 8.095 7.556 1.00 61.78 177 GLU A C 1
ATOM 1402 O O . GLU A 1 177 ? -51.511 9.273 7.539 1.00 61.78 177 GLU A O 1
ATOM 1407 N N . GLY A 1 178 ? -50.412 7.596 6.571 1.00 61.16 178 GLY A N 1
ATOM 1408 C CA . GLY A 1 178 ? -50.108 8.352 5.356 1.00 61.16 178 GLY A CA 1
ATOM 1409 C C . GLY A 1 178 ? -49.062 9.457 5.507 1.00 61.16 178 GLY A C 1
ATOM 1410 O O . GLY A 1 178 ? -48.923 10.264 4.586 1.00 61.16 178 GLY A O 1
ATOM 1411 N N . GLU A 1 179 ? -48.298 9.500 6.600 1.00 61.62 179 GLU A N 1
ATOM 1412 C CA . GLU A 1 179 ? -47.187 10.445 6.714 1.00 61.62 179 GLU A CA 1
ATOM 1413 C C . GLU A 1 179 ? -45.945 9.922 5.989 1.00 61.62 179 GLU A C 1
ATOM 1415 O O . GLU A 1 179 ? -45.325 8.930 6.370 1.00 61.62 179 GLU A O 1
ATOM 1420 N N . TYR A 1 180 ? -45.581 10.611 4.910 1.00 60.06 180 TYR A N 1
ATOM 1421 C CA . TYR A 1 180 ? -44.302 10.436 4.242 1.00 60.06 180 TYR A CA 1
ATOM 1422 C C . TYR A 1 180 ? -43.316 11.487 4.749 1.00 60.06 180 TYR A C 1
ATOM 1424 O O . TYR A 1 180 ? -43.560 12.693 4.675 1.00 60.06 180 TYR A O 1
ATOM 1432 N N . TRP A 1 181 ? -42.160 11.026 5.209 1.00 57.34 181 TRP A N 1
ATOM 1433 C CA . TRP A 1 181 ? -41.026 11.888 5.502 1.00 57.34 181 TRP A CA 1
ATOM 1434 C C . TRP A 1 181 ? -40.342 12.184 4.164 1.00 57.34 181 TRP A C 1
ATOM 1436 O O . TRP A 1 181 ? -39.966 11.283 3.409 1.00 57.34 181 TRP A O 1
ATOM 1446 N N . ARG A 1 182 ? -40.315 13.465 3.780 1.00 54.16 182 ARG A N 1
ATOM 1447 C CA . ARG A 1 182 ? -39.924 13.930 2.433 1.00 54.16 182 ARG A CA 1
ATOM 1448 C C . ARG A 1 182 ? -38.486 13.546 2.054 1.00 54.16 182 ARG A C 1
ATOM 1450 O O . ARG A 1 182 ? -38.125 13.613 0.883 1.00 54.16 182 ARG A O 1
ATOM 1457 N N . ASP A 1 183 ? -37.682 13.185 3.037 1.00 57.97 183 ASP A N 1
ATOM 1458 C CA . ASP A 1 183 ? -36.274 12.828 2.970 1.00 57.97 183 ASP A CA 1
ATOM 1459 C C . ASP A 1 183 ? -36.003 11.324 2.779 1.00 57.97 183 ASP A C 1
ATOM 1461 O O . ASP A 1 183 ? -34.892 10.981 2.378 1.00 57.97 183 ASP A O 1
ATOM 1465 N N . GLU A 1 184 ? -36.995 10.434 2.925 1.00 58.03 184 GLU A N 1
ATOM 1466 C CA . GLU A 1 184 ? -36.778 8.978 2.776 1.00 58.03 184 GLU A CA 1
ATOM 1467 C C . GLU A 1 184 ? -37.232 8.368 1.436 1.00 58.03 184 GLU A C 1
ATOM 1469 O O . GLU A 1 184 ? -36.804 7.275 1.063 1.00 58.03 184 GLU A O 1
ATOM 1474 N N . ILE A 1 185 ? -38.039 9.065 0.634 1.00 57.38 185 ILE A N 1
ATOM 1475 C CA . ILE A 1 185 ? -38.509 8.549 -0.667 1.00 57.38 185 ILE A CA 1
ATOM 1476 C C . ILE A 1 185 ? -37.681 9.120 -1.813 1.00 57.38 185 ILE A C 1
ATOM 1478 O O . ILE A 1 185 ? -38.102 10.035 -2.518 1.00 57.38 185 ILE A O 1
ATOM 1482 N N . SER A 1 186 ? -36.496 8.548 -2.037 1.00 50.38 186 SER A N 1
ATOM 1483 C CA . SER A 1 186 ? -35.727 8.901 -3.233 1.00 50.38 186 SER A CA 1
ATOM 1484 C C . SER A 1 186 ? -36.221 8.179 -4.488 1.00 50.38 186 SER A C 1
ATOM 1486 O O . SER A 1 186 ? -36.452 8.866 -5.473 1.00 50.38 186 SER A O 1
ATOM 1488 N N . TYR A 1 187 ? -36.473 6.862 -4.520 1.00 56.47 187 TYR A N 1
ATOM 1489 C CA . TYR A 1 187 ? -36.944 6.217 -5.765 1.00 56.47 187 TYR A CA 1
ATOM 1490 C C . TYR A 1 187 ? -37.679 4.885 -5.537 1.00 56.47 187 TYR A C 1
ATOM 1492 O O . TYR A 1 187 ? -37.077 3.823 -5.642 1.00 56.47 187 TYR A O 1
ATOM 1500 N N . TYR A 1 188 ? -39.002 4.916 -5.358 1.00 52.88 188 TYR A N 1
ATOM 1501 C CA . TYR A 1 188 ? -39.854 3.776 -5.724 1.00 52.88 188 TYR A CA 1
ATOM 1502 C C . TYR A 1 188 ? -40.738 4.187 -6.901 1.00 52.88 188 TYR A C 1
ATOM 1504 O O . TYR A 1 188 ? -41.711 4.920 -6.751 1.00 52.88 188 TYR A O 1
ATOM 1512 N N . ARG A 1 189 ? -40.377 3.739 -8.108 1.00 60.44 189 ARG A N 1
ATOM 1513 C CA . ARG A 1 189 ? -41.258 3.786 -9.281 1.00 60.44 189 ARG A CA 1
ATOM 1514 C C . ARG A 1 189 ? -41.764 2.374 -9.532 1.00 60.44 189 ARG A C 1
ATOM 1516 O O . ARG A 1 189 ? -41.011 1.547 -10.038 1.00 60.44 189 ARG A O 1
ATOM 1523 N N . SER A 1 190 ? -43.024 2.098 -9.206 1.00 52.69 190 SER A N 1
ATOM 1524 C CA . SER A 1 190 ? -43.695 0.921 -9.753 1.00 52.69 190 SER A CA 1
ATOM 1525 C C . SER A 1 190 ? -44.219 1.274 -11.147 1.00 52.69 190 SER A C 1
ATOM 1527 O O . SER A 1 190 ? -44.945 2.249 -11.340 1.00 52.69 190 SER A O 1
ATOM 1529 N N . MET A 1 191 ? -43.801 0.516 -12.160 1.00 54.69 191 MET A N 1
ATOM 1530 C CA . MET A 1 191 ? -44.443 0.548 -13.472 1.00 54.69 191 MET A CA 1
ATOM 1531 C C . MET A 1 191 ? -45.590 -0.456 -13.441 1.00 54.69 191 MET A C 1
ATOM 1533 O O . MET A 1 191 ? -45.391 -1.640 -13.697 1.00 54.69 191 MET A O 1
ATOM 1537 N N . LEU A 1 192 ? -46.786 0.006 -13.085 1.00 58.28 192 LEU A N 1
ATOM 1538 C CA . LEU A 1 192 ? -47.994 -0.795 -13.243 1.00 58.28 192 LEU A CA 1
ATOM 1539 C C . LEU A 1 192 ? -48.487 -0.649 -14.684 1.00 58.28 192 LEU A C 1
ATOM 1541 O O . LEU A 1 192 ? -48.805 0.450 -15.135 1.00 58.28 192 LEU A O 1
ATOM 1545 N N . THR A 1 193 ? -48.534 -1.765 -15.406 1.00 54.91 193 THR A N 1
ATOM 1546 C CA . THR A 1 193 ? -49.257 -1.867 -16.675 1.00 54.91 193 THR A CA 1
ATOM 1547 C C . THR A 1 193 ? -50.659 -2.390 -16.385 1.00 54.91 193 THR A C 1
ATOM 1549 O O . THR A 1 193 ? -50.819 -3.351 -15.632 1.00 54.91 193 THR A O 1
ATOM 1552 N N . SER A 1 194 ? -51.684 -1.750 -16.946 1.00 59.97 194 SER A N 1
ATOM 1553 C CA . SER A 1 194 ? -53.042 -2.286 -16.904 1.00 59.97 194 SER A CA 1
ATOM 1554 C C . SER A 1 194 ? -53.187 -3.304 -18.032 1.00 59.97 194 SER A C 1
ATOM 1556 O O . SER A 1 194 ? -53.105 -2.966 -19.210 1.00 59.97 194 SER A O 1
ATOM 1558 N N . GLN A 1 195 ? -53.381 -4.574 -17.683 1.00 53.47 195 GLN A N 1
ATOM 1559 C CA . GLN A 1 195 ? -54.038 -5.504 -18.595 1.00 53.47 195 GLN A CA 1
ATOM 1560 C C . GLN A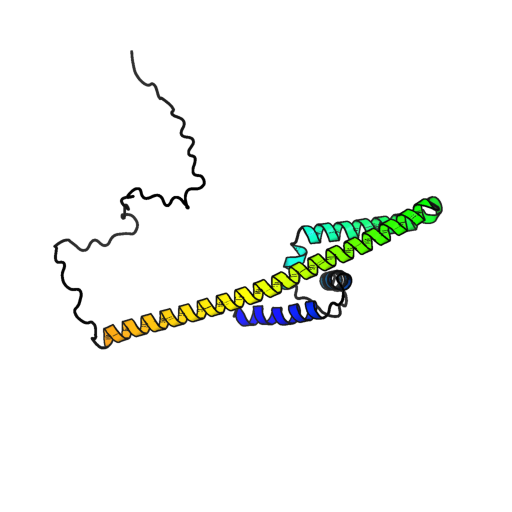 1 195 ? -55.536 -5.364 -18.359 1.00 53.47 195 GLN A C 1
ATOM 1562 O O . GLN A 1 195 ? -56.048 -5.797 -17.329 1.00 53.47 195 GLN A O 1
ATOM 1567 N N . CYS A 1 196 ? -56.237 -4.749 -19.307 1.00 60.12 196 CYS A N 1
ATOM 1568 C CA . CYS A 1 196 ? -57.668 -4.974 -19.422 1.00 60.12 196 CYS A CA 1
ATOM 1569 C C . CYS A 1 196 ? -57.862 -6.411 -19.921 1.00 60.12 196 CYS A C 1
ATOM 1571 O O . CYS A 1 196 ? -57.473 -6.738 -21.042 1.00 60.12 196 CYS A O 1
ATOM 1573 N N . THR A 1 197 ? -58.436 -7.272 -19.087 1.00 59.59 197 THR A N 1
ATOM 1574 C CA . THR A 1 197 ? -59.104 -8.491 -19.545 1.00 59.59 197 THR A CA 1
ATOM 1575 C C . THR A 1 197 ? -60.515 -8.104 -19.966 1.00 59.59 197 THR A C 1
ATOM 1577 O O . THR A 1 197 ? -61.408 -8.016 -19.123 1.00 59.59 197 THR A O 1
ATOM 1580 N N . ASP A 1 198 ? -60.708 -7.843 -21.257 1.00 48.84 198 ASP A N 1
ATOM 1581 C CA . ASP A 1 198 ? -62.045 -7.819 -21.847 1.00 48.84 198 ASP A CA 1
ATOM 1582 C C . ASP A 1 198 ? -62.526 -9.265 -21.998 1.00 48.84 198 ASP A C 1
ATOM 1584 O O . ASP A 1 198 ? -62.358 -9.896 -23.038 1.00 48.84 198 ASP A O 1
ATOM 1588 N N . ASP A 1 199 ? -63.121 -9.785 -20.928 1.00 52.44 199 ASP A N 1
ATOM 1589 C CA . ASP A 1 199 ? -64.062 -10.897 -20.999 1.00 52.44 199 ASP A CA 1
ATOM 1590 C C . ASP A 1 199 ? -65.453 -10.342 -20.690 1.00 52.44 199 ASP A C 1
ATOM 1592 O O . ASP A 1 199 ? -65.794 -10.109 -19.530 1.00 52.44 199 ASP A O 1
ATOM 1596 N N . SER A 1 200 ? -66.268 -10.111 -21.724 1.00 44.75 200 SER A N 1
ATOM 1597 C CA . SER A 1 200 ? -67.603 -10.727 -21.825 1.00 44.75 200 SER A CA 1
ATOM 1598 C C . SER A 1 200 ? -68.474 -10.175 -22.968 1.00 44.75 200 SER A C 1
ATOM 1600 O O . SER A 1 200 ? -68.768 -8.990 -23.046 1.00 44.75 200 SER A O 1
ATOM 1602 N N . PHE A 1 201 ? -68.945 -11.118 -23.795 1.00 41.59 201 PHE A N 1
ATOM 1603 C CA . PHE A 1 201 ? -70.332 -11.265 -24.268 1.00 41.59 201 PHE A CA 1
ATOM 1604 C C . PHE A 1 201 ? -71.041 -10.051 -24.911 1.00 41.59 201 PHE A C 1
ATOM 1606 O O . PHE A 1 201 ? -71.607 -9.218 -24.210 1.00 41.59 201 PHE A O 1
ATOM 1613 N N . PHE A 1 202 ? -71.158 -10.045 -26.247 1.00 37.00 202 PHE A N 1
ATOM 1614 C CA . PHE A 1 202 ? -72.358 -10.438 -27.022 1.00 37.00 202 PHE A CA 1
ATOM 1615 C C . PHE A 1 202 ? -72.059 -10.434 -28.529 1.00 37.00 202 PHE A C 1
ATOM 1617 O O . PHE A 1 202 ? -71.268 -9.573 -28.974 1.00 37.00 202 PHE A O 1
#

Secondary structure (DSSP, 8-state):
-HHHHHHHHHHHHHHHHHH--SHHHHHHHHHHHHTT---SSPPPHHHHHHHHT-HHHHHHHHHHHHHHHHHHHHHHTHHHHHHHHHHHHHHHHHHHHHHHHHHHHHHHHHHHHHHHHHHHHHHHHHHHHHHHHHHHHHHHHHHHHHHHT-------------------TT-----------TTT-S----------------